Protein AF-A0AAW2DCN0-F1 (afdb_monomer)

Solvent-accessible surface area (backbone atoms only — not comparable to full-atom values): 15600 Å² total; per-residue (Å²): 135,88,76,85,62,64,66,57,74,84,84,79,78,89,46,89,90,46,83,81,45,48,75,48,77,48,76,46,80,77,43,79,49,103,89,52,68,46,68,49,78,46,79,43,78,59,42,90,82,72,76,82,53,88,97,54,87,86,83,48,74,55,69,89,59,101,72,80,65,68,78,76,82,98,64,85,69,96,81,62,70,61,68,80,88,70,44,48,48,80,74,55,65,75,61,37,70,75,45,51,72,80,69,49,64,79,54,44,79,33,40,81,74,58,71,87,55,81,84,31,55,66,45,56,50,49,27,56,49,41,39,52,52,48,34,63,69,44,69,49,62,67,63,59,56,52,51,57,49,56,74,39,44,68,64,55,52,65,40,36,67,61,92,64,71,93,57,64,64,76,58,49,56,54,46,38,51,36,40,32,42,27,53,50,50,52,56,52,39,70,80,40,91,72,66,55,89,77,45,53,67,55,64,78,38,42,70,57,43,53,57,18,57,68,28,72,49,26,49,71,69,67,66,55,40,51,61,57,51,76,57,50,76,85,62,83,83,42,97,45,76,82,65,54,90,126

Foldseek 3Di:
DDFPKDKDDPDDDDDPVFNPWDKDWDKDFPAADPVGTDMDIDIDTRGPPDDQDPPGDDIDIDGPDPDADQDDDPDDDPDHLDDLVQAQEDDPPVVCVVPVPLQAQDADFAALQHDDDVNNVVVLVVLVVLVVVLCVQLVHDVVVLVVLLVVCLVSQCSSHPDNDSVDDSSVRSVRNSSRLSSVLSVLVVVQDVPDDPVCVVVVVCVVSVVSQDPRSNRYGDPVSNFSVCVSRPPPPPDPTPVPRDD

Secondary structure (DSSP, 8-state):
-------B-------TT-TT--EEEEEEEEEEETTEEEEEEEEEE--SS----TT----B---SSS------SSS--SS----TTS-B-PPPHHHHTT-SGGGS-SS---SSSS---GGGHHHHHHHHHHHHHHHHHHT--HHHHHHHHHHTHHHHHHHBS-S--SS-HHHHHHHHHHHHHHHHHHHHHHHSS---GGGHHHHHTHHHHHHHHTSTTS---THHHHHHHTTSTT--S-SSGGGS--

Mean predicted aligned error: 14.21 Å

pLDDT: mean 75.81, std 15.06, range [26.2, 95.12]

InterPro domains:
  IPR004158 Protein of unknown function DUF247, plant [PF03140] (88-233)
  IPR004158 Protein of unknown function DUF247, plant [PTHR31170] (76-234)

Organism: NCBI:txid425828

Nearest PDB structures (foldseek):
  8tnm-assembly1_A  TM=2.506E-01  e=5.032E+00  synthetic construct

Radius of gyration: 23.16 Å; Cα contacts (8 Å, |Δi|>4): 223; chains: 1; bounding box: 71×35×52 Å

Sequence (246 aa):
MLLDHKPNIKPEVYDALDPTGNITIKWDVISLTPDGYVATVKTYNFKQYCHIQAPGWMLGWTWANKEVIWSMMGGQTTEAFISFKCRIKRIPDHLRKVNEQAYTPTIISVGPFNNYNKNLRTMEKFKVRYFKSFVKWANINSENLVSTTREMEVRISYCYAEASLGMDRDVVWKRILVDAIFILELIIRNDNERKESDDFLIMDQMDFIIFDLVLLENQLPFFVPEKLFNFYPNCSHSSSLIDQNF

Structure (mmCIF, N/CA/C/O backbone):
data_AF-A0AAW2DCN0-F1
#
_entry.id   AF-A0AAW2DCN0-F1
#
loop_
_atom_site.group_PDB
_atom_site.id
_atom_site.type_symbol
_atom_site.label_atom_id
_atom_site.label_alt_id
_atom_site.label_comp_id
_atom_site.label_asym_id
_atom_site.label_entity_id
_atom_site.label_seq_id
_atom_site.pdbx_PDB_ins_code
_atom_site.Cartn_x
_atom_site.Cartn_y
_atom_site.Cartn_z
_atom_site.occupancy
_atom_site.B_iso_or_equiv
_atom_site.auth_seq_id
_atom_site.auth_comp_id
_atom_site.auth_asym_id
_atom_site.auth_atom_id
_atom_site.pdbx_PDB_model_num
ATOM 1 N N . MET A 1 1 ? 26.131 17.215 -23.215 1.00 27.52 1 MET A N 1
ATOM 2 C CA . MET A 1 1 ? 25.845 17.216 -21.768 1.00 27.52 1 MET A CA 1
ATOM 3 C C . MET A 1 1 ? 26.422 15.912 -21.235 1.00 27.52 1 MET A C 1
ATOM 5 O O . MET A 1 1 ? 25.870 14.861 -21.520 1.00 27.52 1 MET A O 1
ATOM 9 N N . LEU A 1 2 ? 27.632 15.962 -20.674 1.00 26.20 2 LEU A N 1
ATOM 10 C CA . LEU A 1 2 ? 28.342 14.787 -20.157 1.00 26.20 2 LEU A CA 1
ATOM 11 C C . LEU A 1 2 ? 27.753 14.477 -18.780 1.00 26.20 2 LEU A C 1
ATOM 13 O O . LEU A 1 2 ? 27.939 15.258 -17.852 1.00 26.20 2 LEU A O 1
ATOM 17 N N . LEU A 1 3 ? 26.970 13.406 -18.681 1.00 34.41 3 LEU A N 1
ATOM 18 C CA . LEU A 1 3 ? 26.422 12.938 -17.415 1.00 34.41 3 LEU A CA 1
ATOM 19 C C . LEU A 1 3 ? 27.444 11.988 -16.783 1.00 34.41 3 LEU A C 1
ATOM 21 O O . LEU A 1 3 ? 27.674 10.888 -17.286 1.00 34.41 3 LEU A O 1
ATOM 25 N N . ASP A 1 4 ? 28.092 12.443 -15.711 1.00 35.94 4 ASP A N 1
ATOM 26 C CA . ASP A 1 4 ? 28.996 11.639 -14.886 1.00 35.94 4 ASP A CA 1
ATOM 27 C C . ASP A 1 4 ? 28.183 10.593 -14.099 1.00 35.94 4 ASP A C 1
ATOM 29 O O . ASP A 1 4 ? 27.843 10.767 -12.930 1.00 35.94 4 ASP A O 1
ATOM 33 N N . HIS A 1 5 ? 27.845 9.485 -14.754 1.00 48.69 5 HIS A N 1
ATOM 34 C CA . HIS A 1 5 ? 27.332 8.280 -14.108 1.00 48.69 5 HIS A CA 1
ATOM 35 C C . HIS A 1 5 ? 28.484 7.283 -13.982 1.00 48.69 5 HIS A C 1
ATOM 37 O O . HIS A 1 5 ? 28.828 6.587 -14.938 1.00 48.69 5 HIS A O 1
ATOM 43 N N . LYS A 1 6 ? 29.128 7.231 -12.811 1.00 43.38 6 LYS A N 1
ATOM 44 C CA . LYS A 1 6 ? 30.186 6.247 -12.545 1.00 43.38 6 LYS A CA 1
ATOM 45 C C . LYS A 1 6 ? 29.575 4.984 -11.931 1.00 43.38 6 LYS A C 1
ATOM 47 O O . LYS A 1 6 ? 29.011 5.070 -10.840 1.00 43.38 6 LYS A O 1
ATOM 52 N N . PRO A 1 7 ? 29.672 3.814 -12.587 1.00 49.03 7 PRO A N 1
ATOM 53 C CA . PRO A 1 7 ? 29.336 2.557 -11.936 1.00 49.03 7 PRO A CA 1
ATOM 54 C C . PRO A 1 7 ? 30.283 2.339 -10.751 1.00 49.03 7 PRO A C 1
ATOM 56 O O . PRO A 1 7 ? 31.503 2.426 -10.900 1.00 49.03 7 PRO A O 1
ATOM 59 N N . ASN A 1 8 ? 29.727 2.048 -9.575 1.00 46.19 8 ASN A N 1
ATOM 60 C CA . ASN A 1 8 ? 30.526 1.657 -8.420 1.00 46.19 8 ASN A CA 1
ATOM 61 C C . ASN A 1 8 ? 30.887 0.183 -8.578 1.00 46.19 8 ASN A C 1
ATOM 63 O O . ASN A 1 8 ? 30.118 -0.713 -8.235 1.00 46.19 8 ASN A O 1
ATOM 67 N N . ILE A 1 9 ? 32.068 -0.060 -9.134 1.00 48.53 9 ILE A N 1
ATOM 68 C CA . ILE A 1 9 ? 32.697 -1.375 -9.130 1.00 48.53 9 ILE A CA 1
ATOM 69 C C . ILE A 1 9 ? 33.387 -1.498 -7.771 1.00 48.53 9 ILE A C 1
ATOM 71 O O . ILE A 1 9 ? 34.192 -0.636 -7.434 1.00 48.53 9 ILE A O 1
ATOM 75 N N . LYS A 1 10 ? 33.090 -2.539 -6.988 1.00 43.84 10 LYS A N 1
ATOM 76 C CA . LYS A 1 10 ? 34.011 -3.007 -5.942 1.00 43.84 10 LYS A CA 1
ATOM 77 C C . LYS A 1 10 ? 35.001 -3.945 -6.634 1.00 43.84 10 LYS A C 1
ATOM 79 O O . LYS A 1 10 ? 34.622 -5.081 -6.914 1.00 43.84 10 LYS A O 1
ATOM 84 N N . PRO A 1 11 ? 36.216 -3.506 -6.996 1.00 44.22 11 PRO A N 1
ATOM 85 C CA . PRO A 1 11 ? 37.189 -4.393 -7.589 1.00 44.22 11 PRO A CA 1
ATOM 86 C C . PRO A 1 11 ? 37.948 -5.015 -6.427 1.00 44.22 11 PRO A C 1
ATOM 88 O O . PRO A 1 11 ? 38.879 -4.414 -5.899 1.00 44.22 11 PRO A O 1
ATOM 91 N N . GLU A 1 12 ? 37.546 -6.204 -6.005 1.00 50.72 12 GLU A N 1
ATOM 92 C CA . GLU A 1 12 ? 38.512 -7.057 -5.333 1.00 50.72 12 GLU A CA 1
ATOM 93 C C . GLU A 1 12 ? 39.190 -7.949 -6.366 1.00 50.72 12 GLU A C 1
ATOM 95 O O . GLU A 1 12 ? 38.602 -8.351 -7.372 1.00 50.72 12 GLU A O 1
ATOM 100 N N . VAL A 1 13 ? 40.449 -8.250 -6.063 1.00 48.41 13 VAL A N 1
ATOM 101 C CA . VAL A 1 13 ? 41.356 -9.161 -6.759 1.00 48.41 13 VAL A CA 1
ATOM 102 C C . VAL A 1 13 ? 42.184 -8.510 -7.878 1.00 48.41 13 VAL A C 1
ATOM 104 O O . VAL A 1 13 ? 41.912 -8.615 -9.079 1.00 48.41 13 VAL A O 1
ATOM 107 N N . TYR A 1 14 ? 43.267 -7.856 -7.440 1.00 49.38 14 TYR A N 1
ATOM 108 C CA . TYR A 1 14 ? 44.529 -7.847 -8.180 1.00 49.38 14 TYR A CA 1
ATOM 109 C C . TYR A 1 14 ? 44.900 -9.301 -8.510 1.00 49.38 14 TYR A C 1
ATOM 111 O O . TYR A 1 14 ? 45.022 -10.119 -7.599 1.00 49.38 14 TYR A O 1
ATOM 119 N N . ASP A 1 15 ? 45.038 -9.618 -9.797 1.00 59.94 15 ASP A N 1
ATOM 120 C CA . ASP A 1 15 ? 45.443 -10.939 -10.276 1.00 59.94 15 ASP A CA 1
ATOM 121 C C . ASP A 1 15 ? 46.859 -10.835 -10.850 1.00 59.94 15 ASP A C 1
ATOM 123 O O . ASP A 1 15 ? 47.078 -10.217 -11.892 1.00 59.94 15 ASP A O 1
ATOM 127 N N . ALA A 1 16 ? 47.837 -11.412 -10.150 1.00 60.41 16 ALA A N 1
ATOM 128 C CA . ALA A 1 16 ? 49.237 -11.387 -10.569 1.00 60.41 16 ALA A CA 1
ATOM 129 C C . ALA A 1 16 ? 49.485 -12.160 -11.881 1.00 60.41 16 ALA A C 1
ATOM 131 O O . ALA A 1 16 ? 50.514 -11.945 -12.521 1.00 60.41 16 ALA A O 1
ATOM 132 N N . LEU A 1 17 ? 48.565 -13.049 -12.274 1.00 65.75 17 LEU A N 1
ATOM 133 C CA . LEU A 1 17 ? 48.645 -13.851 -13.496 1.00 65.75 17 LEU A CA 1
ATOM 134 C C . LEU A 1 17 ? 47.998 -13.162 -14.707 1.00 65.75 17 LEU A C 1
ATOM 136 O O . LEU A 1 17 ? 48.190 -13.617 -15.833 1.00 65.75 17 LEU A O 1
ATOM 140 N N . ASP A 1 18 ? 47.276 -12.059 -14.492 1.00 66.88 18 ASP A N 1
ATOM 141 C CA . ASP A 1 18 ? 46.645 -11.265 -15.548 1.00 66.88 18 ASP A CA 1
ATOM 142 C C . ASP A 1 18 ? 46.742 -9.754 -15.252 1.00 66.88 18 ASP A C 1
ATOM 144 O O . ASP A 1 18 ? 45.745 -9.087 -14.953 1.00 66.88 18 ASP A O 1
ATOM 148 N N . PRO A 1 19 ? 47.963 -9.187 -15.308 1.00 66.81 19 PRO A N 1
ATOM 149 C CA . PRO A 1 19 ? 48.217 -7.801 -14.917 1.00 66.81 19 PRO A CA 1
ATOM 150 C C . PRO A 1 19 ? 47.620 -6.767 -15.887 1.00 66.81 19 PRO A C 1
ATOM 152 O O . PRO A 1 19 ? 47.559 -5.584 -15.554 1.00 66.81 19 PRO A O 1
ATOM 155 N N . THR A 1 20 ? 47.200 -7.181 -17.087 1.00 71.88 20 THR A N 1
ATOM 156 C CA . THR A 1 20 ? 46.607 -6.308 -18.116 1.00 71.88 20 THR A CA 1
ATOM 157 C C . THR A 1 20 ? 45.102 -6.512 -18.289 1.00 71.88 20 THR A C 1
ATOM 159 O O . THR A 1 20 ? 44.458 -5.714 -18.977 1.00 71.88 20 THR A O 1
ATOM 162 N N . GLY A 1 21 ? 44.525 -7.539 -17.663 1.00 71.06 21 GLY A N 1
ATOM 163 C CA . GLY A 1 21 ? 43.104 -7.835 -17.718 1.00 71.06 21 GLY A CA 1
ATOM 164 C C . GLY A 1 21 ? 42.255 -6.722 -17.105 1.00 71.06 21 GLY A C 1
ATOM 165 O O . GLY A 1 21 ? 42.479 -6.267 -15.981 1.00 71.06 21 GLY A O 1
ATOM 166 N N . ASN A 1 22 ? 41.231 -6.285 -17.836 1.00 76.81 22 ASN A N 1
ATOM 167 C CA . ASN A 1 22 ? 40.311 -5.251 -17.378 1.00 76.81 22 ASN A CA 1
ATOM 168 C C . ASN A 1 22 ? 38.851 -5.637 -17.624 1.00 76.81 22 ASN A C 1
ATOM 170 O O . ASN A 1 22 ? 38.528 -6.529 -18.409 1.00 76.81 22 ASN A O 1
ATOM 174 N N . ILE A 1 23 ? 37.959 -4.951 -16.917 1.00 76.12 23 ILE A N 1
ATOM 175 C CA . ILE A 1 23 ? 36.521 -5.033 -17.139 1.00 76.12 23 ILE A CA 1
ATOM 176 C C . ILE A 1 23 ? 36.090 -3.666 -17.644 1.00 76.12 23 ILE A C 1
ATOM 178 O O . ILE A 1 23 ? 36.287 -2.657 -16.967 1.00 76.12 23 ILE A O 1
ATOM 182 N N . THR A 1 24 ? 35.515 -3.633 -18.840 1.00 81.00 24 THR A N 1
ATOM 183 C CA . THR A 1 24 ? 35.023 -2.399 -19.450 1.00 81.00 24 THR A CA 1
ATOM 184 C C . THR A 1 24 ? 33.506 -2.411 -19.456 1.00 81.00 24 THR A C 1
ATOM 186 O O . THR A 1 24 ? 32.892 -3.329 -19.994 1.00 81.00 24 THR A O 1
ATOM 189 N N . ILE A 1 25 ? 32.897 -1.363 -18.910 1.00 81.88 25 ILE A N 1
ATOM 190 C CA . ILE A 1 25 ? 31.453 -1.141 -18.987 1.00 81.88 25 ILE A CA 1
ATOM 191 C C . ILE A 1 25 ? 31.219 0.020 -19.944 1.00 81.88 25 ILE A C 1
ATOM 193 O O . ILE A 1 25 ? 31.766 1.106 -19.758 1.00 81.88 25 ILE A O 1
ATOM 197 N N . LYS A 1 26 ? 30.420 -0.217 -20.981 1.00 84.25 26 LYS A N 1
ATOM 198 C CA . LYS A 1 26 ? 29.956 0.812 -21.912 1.00 84.25 26 LYS A CA 1
ATOM 199 C C . LYS A 1 26 ? 28.464 1.008 -21.731 1.00 84.25 26 LYS A C 1
ATOM 201 O O . LYS A 1 26 ? 27.737 0.032 -21.550 1.00 84.25 26 LYS A O 1
ATOM 206 N N . TRP A 1 27 ? 28.022 2.253 -21.803 1.00 83.75 27 TRP A N 1
ATOM 207 C CA . TRP A 1 27 ? 26.613 2.595 -21.750 1.00 83.75 27 TRP A CA 1
ATOM 208 C C . TRP A 1 27 ? 26.294 3.590 -22.859 1.00 83.75 27 TRP A C 1
ATOM 210 O O . TRP A 1 27 ? 27.037 4.545 -23.066 1.00 83.75 27 TRP A O 1
ATOM 220 N N . ASP A 1 28 ? 25.204 3.337 -23.573 1.00 86.19 28 ASP A N 1
ATOM 221 C CA . ASP A 1 28 ? 24.790 4.134 -24.723 1.00 86.19 28 ASP A CA 1
ATOM 222 C C . ASP A 1 28 ? 23.288 4.409 -24.633 1.00 86.19 28 ASP A C 1
ATOM 224 O O . ASP A 1 28 ? 22.497 3.479 -24.447 1.00 86.19 28 ASP A O 1
ATOM 228 N N . VAL A 1 29 ? 22.880 5.672 -24.791 1.00 88.62 29 VAL A N 1
ATOM 229 C CA . VAL A 1 29 ? 21.463 6.039 -24.924 1.00 88.62 29 VAL A CA 1
ATOM 230 C C . VAL A 1 29 ? 21.005 5.697 -26.340 1.00 88.62 29 VAL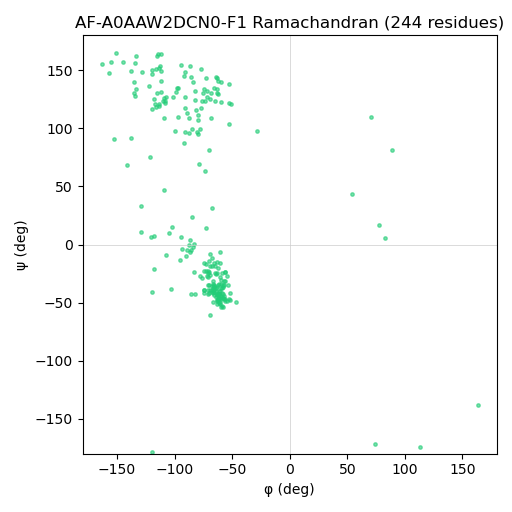 A C 1
ATOM 232 O O . VAL A 1 29 ? 21.514 6.241 -27.315 1.00 88.62 29 VAL A O 1
ATOM 235 N N . ILE A 1 30 ? 20.044 4.783 -26.448 1.00 89.06 30 ILE A N 1
ATOM 236 C CA . ILE A 1 30 ? 19.522 4.274 -27.721 1.00 89.06 30 ILE A CA 1
ATOM 237 C C . ILE A 1 30 ? 18.412 5.183 -28.250 1.00 89.06 30 ILE A C 1
ATOM 239 O O . ILE A 1 30 ? 18.343 5.460 -29.445 1.00 89.06 30 ILE A O 1
ATOM 243 N N . SER A 1 31 ? 17.520 5.633 -27.366 1.00 87.44 31 SER A N 1
ATOM 244 C CA . SER A 1 31 ? 16.369 6.455 -27.738 1.00 87.44 31 SER A CA 1
ATOM 245 C C . SER A 1 31 ? 15.863 7.271 -26.558 1.00 87.44 31 SER A C 1
ATOM 247 O O . SER A 1 31 ? 15.894 6.804 -25.421 1.00 87.44 31 SER A O 1
ATOM 249 N N . LEU A 1 32 ? 15.331 8.459 -26.839 1.00 87.25 32 LEU A N 1
ATOM 250 C CA . LEU A 1 32 ? 14.591 9.255 -25.862 1.00 87.25 32 LEU A CA 1
ATOM 251 C C . LEU A 1 32 ? 13.123 8.818 -25.837 1.00 87.25 32 LEU A C 1
ATOM 253 O O . LEU A 1 32 ? 12.550 8.494 -26.879 1.00 87.25 32 LEU A O 1
ATOM 257 N N . THR A 1 33 ? 12.516 8.831 -24.658 1.00 78.38 33 THR A N 1
ATOM 258 C CA . THR A 1 33 ? 11.072 8.665 -24.462 1.00 78.38 33 THR A CA 1
ATOM 259 C C . THR A 1 33 ? 10.496 9.964 -23.891 1.00 78.38 33 THR A C 1
ATOM 261 O O . THR A 1 33 ? 11.252 10.796 -23.387 1.00 78.38 33 THR A O 1
ATOM 264 N N . PRO A 1 34 ? 9.171 10.192 -23.959 1.00 71.69 34 PRO A N 1
ATOM 265 C CA . PRO A 1 34 ? 8.560 11.396 -23.383 1.00 71.69 34 PRO A CA 1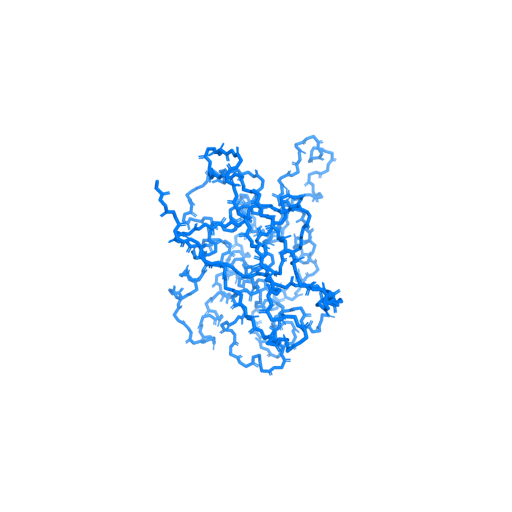
ATOM 266 C C . PRO A 1 34 ? 8.846 11.595 -21.884 1.00 71.69 34 PRO A C 1
ATOM 268 O O . PRO A 1 34 ? 8.782 12.714 -21.386 1.00 71.69 34 PRO A O 1
ATOM 271 N N . ASP A 1 35 ? 9.151 10.510 -21.176 1.00 70.44 35 ASP A N 1
ATOM 272 C CA . ASP A 1 35 ? 9.356 10.414 -19.732 1.00 70.44 35 ASP A CA 1
ATOM 273 C C . ASP A 1 35 ? 10.776 9.960 -19.331 1.00 70.44 35 ASP A C 1
ATOM 275 O O . ASP A 1 35 ? 11.031 9.711 -18.152 1.00 70.44 35 ASP A O 1
ATOM 279 N N . GLY A 1 36 ? 11.715 9.847 -20.279 1.00 84.12 36 GLY A N 1
ATOM 280 C CA . GLY A 1 36 ? 13.062 9.356 -19.994 1.00 84.12 36 GLY A CA 1
ATOM 281 C C . GLY A 1 36 ? 13.853 8.936 -21.231 1.00 84.12 36 GLY A C 1
ATOM 282 O O . GLY A 1 36 ? 13.882 9.624 -22.252 1.00 84.12 36 GLY A O 1
ATOM 283 N N . TYR A 1 37 ? 14.561 7.814 -21.117 1.00 85.69 37 TYR A N 1
ATOM 284 C CA . TYR A 1 37 ? 15.391 7.272 -22.185 1.00 85.69 37 TYR A CA 1
ATOM 285 C C . TYR A 1 37 ? 15.574 5.759 -22.042 1.00 85.69 37 TYR A C 1
ATOM 287 O O . TYR A 1 37 ? 15.463 5.189 -20.958 1.00 85.69 37 TYR A O 1
ATOM 295 N N . VAL A 1 38 ? 15.888 5.107 -23.158 1.00 85.06 38 VAL A N 1
ATOM 296 C CA . VAL A 1 38 ? 16.319 3.709 -23.201 1.00 85.06 38 VAL A CA 1
ATOM 297 C C . VAL A 1 38 ? 17.830 3.696 -23.370 1.00 85.06 38 VAL A C 1
ATOM 299 O O . VAL A 1 38 ? 18.347 4.307 -24.306 1.00 85.06 38 VAL A O 1
ATOM 302 N N . ALA A 1 39 ? 18.538 2.986 -22.493 1.00 88.19 39 ALA A N 1
ATOM 303 C CA . ALA A 1 39 ? 19.984 2.811 -22.571 1.00 88.19 39 ALA A CA 1
ATOM 304 C C . ALA A 1 39 ? 20.361 1.330 -22.703 1.00 88.19 39 ALA A C 1
ATOM 306 O O . ALA A 1 39 ? 19.702 0.458 -22.139 1.00 88.19 39 ALA A O 1
ATOM 307 N N . THR A 1 40 ? 21.443 1.046 -23.431 1.00 88.00 40 THR A N 1
ATOM 308 C CA . THR A 1 40 ? 22.107 -0.264 -23.386 1.00 88.00 40 THR A CA 1
ATOM 309 C C . THR A 1 40 ? 23.290 -0.182 -22.443 1.00 88.00 40 THR A C 1
ATOM 311 O O . THR A 1 40 ? 24.091 0.738 -22.569 1.00 88.00 40 THR A O 1
ATOM 314 N N . VAL A 1 41 ? 23.455 -1.178 -21.575 1.00 85.62 41 VAL A N 1
ATOM 315 C CA . VAL A 1 41 ? 24.691 -1.391 -20.814 1.00 85.62 41 VAL A CA 1
ATOM 316 C C . VAL A 1 41 ? 25.366 -2.651 -21.345 1.00 85.62 41 VAL A C 1
ATOM 318 O O . VAL A 1 41 ? 24.752 -3.715 -21.390 1.00 85.62 41 VAL A O 1
ATOM 321 N N . LYS A 1 42 ? 26.622 -2.534 -21.780 1.00 84.81 42 LYS A N 1
ATOM 322 C CA . LYS A 1 42 ? 27.445 -3.650 -22.257 1.00 84.81 42 LYS A CA 1
ATOM 323 C C . LYS A 1 42 ? 28.659 -3.802 -21.359 1.00 84.81 42 LYS A C 1
ATOM 325 O O . LYS A 1 42 ? 29.441 -2.864 -21.217 1.00 84.81 42 LYS A O 1
ATOM 330 N N . THR A 1 43 ? 28.842 -4.999 -20.821 1.00 81.38 43 THR A N 1
ATOM 331 C CA . THR A 1 43 ? 30.005 -5.345 -20.003 1.00 81.38 43 THR A CA 1
ATOM 332 C C . THR A 1 43 ? 30.921 -6.259 -20.797 1.00 81.38 43 THR A C 1
ATOM 334 O O . THR A 1 43 ? 30.488 -7.286 -21.315 1.00 81.38 43 THR A O 1
ATOM 337 N N . TYR A 1 44 ? 32.191 -5.887 -20.882 1.00 81.62 44 TYR A N 1
ATOM 338 C CA . TYR A 1 44 ? 33.240 -6.661 -21.524 1.00 81.62 44 TYR A CA 1
ATOM 339 C C . TYR A 1 44 ? 34.226 -7.108 -20.452 1.00 81.62 44 TYR A C 1
ATOM 341 O O . TYR A 1 44 ? 34.824 -6.272 -19.774 1.00 81.62 44 TYR A O 1
ATOM 349 N N . ASN A 1 45 ? 34.377 -8.420 -20.291 1.00 78.69 45 ASN A N 1
ATOM 350 C CA . ASN A 1 45 ? 35.396 -9.005 -19.431 1.00 78.69 45 ASN A CA 1
ATOM 351 C C . ASN A 1 45 ? 36.596 -9.400 -20.295 1.00 78.69 45 ASN A C 1
ATOM 353 O O . ASN A 1 45 ? 36.494 -10.334 -21.086 1.00 78.69 45 ASN A O 1
ATOM 357 N N . PHE A 1 46 ? 37.710 -8.688 -20.149 1.00 79.50 46 PHE A N 1
ATOM 358 C CA . PHE A 1 46 ? 38.966 -9.005 -20.826 1.00 79.50 46 PHE A CA 1
ATOM 359 C C . PHE A 1 46 ? 39.970 -9.693 -19.894 1.00 79.50 46 PHE A C 1
ATOM 361 O O . PHE A 1 46 ? 41.149 -9.757 -20.231 1.00 79.50 46 PHE A O 1
ATOM 368 N N . LYS A 1 47 ? 39.526 -10.200 -18.733 1.00 75.81 47 LYS A N 1
ATOM 369 C CA . LYS A 1 47 ? 40.365 -11.024 -17.861 1.00 75.81 47 LYS A CA 1
ATOM 370 C C . LYS A 1 47 ? 40.384 -12.481 -18.333 1.00 75.81 47 LYS A C 1
ATOM 372 O O . LYS A 1 47 ? 39.323 -13.059 -18.567 1.00 75.81 47 LYS A O 1
ATOM 377 N N . GLN A 1 48 ? 41.563 -13.092 -18.431 1.00 63.16 48 GLN A N 1
ATOM 378 C CA . GLN A 1 48 ? 41.741 -14.473 -18.908 1.00 63.16 48 GLN A CA 1
ATOM 379 C C . GLN A 1 48 ? 41.358 -15.536 -17.866 1.00 63.16 48 GLN A C 1
ATOM 381 O O . GLN A 1 48 ? 40.906 -16.614 -18.249 1.00 63.16 48 GLN A O 1
ATOM 386 N N . TYR A 1 49 ? 41.482 -15.231 -16.568 1.00 64.06 49 TYR A N 1
ATOM 387 C CA . TYR A 1 49 ? 41.289 -16.204 -15.476 1.00 64.06 49 TYR A CA 1
ATOM 388 C C . TYR A 1 49 ? 40.181 -15.830 -14.477 1.00 64.06 49 TYR A C 1
ATOM 390 O O . TYR A 1 49 ? 39.973 -16.514 -13.475 1.00 64.06 49 TYR A O 1
ATOM 398 N N . CYS A 1 50 ? 39.414 -14.769 -14.748 1.00 62.56 50 CYS A N 1
ATOM 399 C CA . CYS A 1 50 ? 38.292 -14.364 -13.901 1.00 62.56 50 CYS A CA 1
ATOM 400 C C . CYS A 1 50 ? 36.989 -15.020 -14.381 1.00 62.56 50 CYS A C 1
ATOM 402 O O . CYS A 1 50 ? 36.244 -14.453 -15.187 1.00 62.56 50 CYS A O 1
ATOM 404 N N . HIS A 1 51 ? 36.721 -16.232 -13.894 1.00 60.59 51 HIS A N 1
ATOM 405 C CA . HIS A 1 51 ? 35.456 -16.923 -14.137 1.00 60.59 51 HIS A CA 1
ATOM 406 C C . HIS A 1 51 ? 34.311 -16.271 -13.348 1.00 60.59 51 HIS A C 1
ATOM 408 O O . HIS A 1 51 ? 34.421 -16.034 -12.146 1.00 60.59 51 HIS A O 1
ATOM 414 N N . ILE A 1 52 ? 33.185 -16.014 -14.019 1.00 63.69 52 ILE A N 1
ATOM 415 C CA . ILE A 1 52 ? 31.963 -15.526 -13.373 1.00 63.69 52 ILE A CA 1
ATOM 416 C C . ILE A 1 52 ? 31.291 -16.718 -12.689 1.00 63.69 52 ILE A C 1
ATOM 418 O O . ILE A 1 52 ? 30.633 -17.529 -13.340 1.00 63.69 52 ILE A O 1
ATOM 422 N N . GLN A 1 53 ? 31.491 -16.850 -11.381 1.00 58.38 53 GLN A N 1
ATOM 423 C CA . GLN A 1 53 ? 30.806 -17.861 -10.580 1.00 58.38 53 GLN A CA 1
ATOM 424 C C . GLN A 1 53 ? 29.362 -17.434 -10.289 1.00 58.38 53 GLN A C 1
ATOM 426 O O . GLN A 1 53 ? 29.057 -16.242 -10.215 1.00 58.38 53 GLN A O 1
ATOM 431 N N . ALA A 1 54 ? 28.464 -18.408 -10.122 1.00 50.69 54 ALA A N 1
ATOM 432 C CA . ALA A 1 54 ? 27.098 -18.140 -9.679 1.00 50.69 54 ALA A CA 1
ATOM 433 C C . ALA A 1 54 ? 27.116 -17.455 -8.293 1.00 50.69 54 ALA A C 1
ATOM 435 O O . ALA A 1 54 ? 27.920 -17.853 -7.449 1.00 50.69 54 ALA A O 1
ATOM 436 N N . PRO A 1 55 ? 26.260 -16.447 -8.033 1.00 59.19 55 PRO A N 1
ATOM 437 C CA . PRO A 1 55 ? 25.097 -16.024 -8.825 1.00 59.19 55 PRO A CA 1
ATOM 438 C C . PRO A 1 55 ? 25.385 -15.014 -9.959 1.00 59.19 55 PRO A C 1
ATOM 440 O O . PRO A 1 55 ? 24.451 -14.582 -10.628 1.00 59.19 55 PRO A O 1
ATOM 443 N N . GLY A 1 56 ? 26.646 -14.654 -10.212 1.00 69.62 56 GLY A N 1
ATOM 444 C CA . GLY A 1 56 ? 27.048 -13.666 -11.218 1.00 69.62 56 GLY A CA 1
ATOM 445 C C . GLY A 1 56 ? 27.645 -12.393 -10.611 1.00 69.62 56 GLY A C 1
ATOM 446 O O . GLY A 1 56 ? 27.860 -12.299 -9.405 1.00 69.62 56 GLY A O 1
ATOM 447 N N . TRP A 1 57 ? 27.934 -11.398 -11.454 1.00 70.38 57 TRP A N 1
ATOM 448 C CA . TRP A 1 57 ? 28.384 -10.077 -11.002 1.00 70.38 57 TRP A CA 1
ATOM 449 C C . TRP A 1 57 ? 27.205 -9.179 -10.634 1.00 70.38 57 TRP A C 1
ATOM 451 O O . TRP A 1 57 ? 26.215 -9.115 -11.360 1.00 70.38 57 TRP A O 1
ATOM 461 N N . MET A 1 58 ? 27.355 -8.424 -9.546 1.00 68.06 58 MET A N 1
ATOM 462 C CA . MET A 1 58 ? 26.443 -7.341 -9.187 1.00 68.0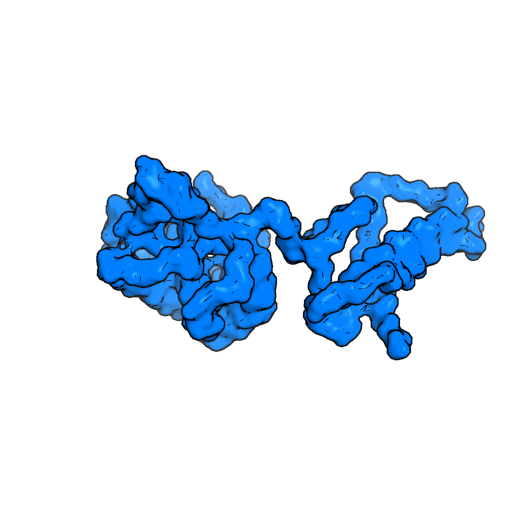6 58 MET A CA 1
ATOM 463 C C . MET A 1 58 ? 27.037 -6.005 -9.622 1.00 68.06 58 MET A C 1
ATOM 465 O O . MET A 1 58 ? 28.191 -5.704 -9.319 1.00 68.06 58 MET A O 1
ATOM 469 N N . LEU A 1 59 ? 26.235 -5.194 -10.307 1.00 71.19 59 LEU A N 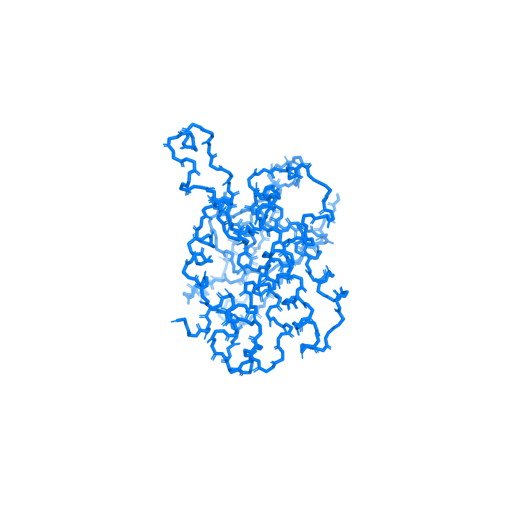1
ATOM 470 C CA . LEU A 1 59 ? 26.601 -3.836 -10.688 1.00 71.19 59 LEU A CA 1
ATOM 471 C C . LEU A 1 59 ? 25.684 -2.844 -9.974 1.00 71.19 59 LEU A C 1
ATOM 473 O O . LEU A 1 59 ? 24.466 -2.994 -10.020 1.00 71.19 59 LEU A O 1
ATOM 477 N N . GLY A 1 60 ? 26.276 -1.830 -9.342 1.00 68.06 60 GLY A N 1
ATOM 478 C CA . GLY A 1 60 ? 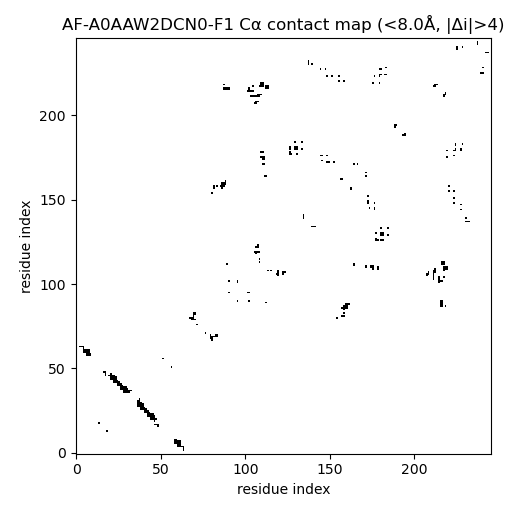25.553 -0.703 -8.760 1.00 68.06 60 GLY A CA 1
ATOM 479 C C . GLY A 1 60 ? 25.833 0.595 -9.513 1.00 68.06 60 GLY A C 1
ATOM 480 O O . GLY A 1 60 ? 26.931 0.805 -10.038 1.00 68.06 60 GLY A O 1
ATOM 481 N N . TRP A 1 61 ? 24.854 1.492 -9.530 1.00 70.38 61 TRP A N 1
ATOM 482 C CA . TRP A 1 61 ? 24.981 2.844 -10.071 1.00 70.38 61 TRP A CA 1
ATOM 483 C C . TRP A 1 61 ? 24.373 3.855 -9.102 1.00 70.38 61 TRP A C 1
ATOM 485 O O . TRP A 1 61 ? 23.485 3.541 -8.311 1.00 70.38 61 TRP A O 1
ATOM 495 N N . THR A 1 62 ? 24.829 5.095 -9.210 1.00 68.06 62 THR A N 1
ATOM 496 C CA . THR A 1 62 ? 24.181 6.254 -8.599 1.00 68.06 62 THR A CA 1
ATOM 497 C C . THR A 1 62 ? 23.732 7.185 -9.711 1.00 68.06 62 THR A C 1
ATOM 499 O O . THR A 1 62 ? 24.550 7.643 -10.515 1.00 68.06 62 THR A O 1
ATOM 502 N N . TRP A 1 63 ? 22.432 7.451 -9.769 1.00 69.31 63 TRP A N 1
ATOM 503 C CA . TRP A 1 63 ? 21.878 8.415 -10.710 1.00 69.31 63 TRP A CA 1
ATOM 504 C C . TRP A 1 63 ? 22.235 9.838 -10.275 1.00 69.31 63 TRP A C 1
ATOM 506 O O . TRP A 1 63 ? 22.252 10.143 -9.084 1.00 69.31 63 TRP A O 1
ATOM 516 N N . ALA A 1 64 ? 22.513 10.711 -11.244 1.00 65.06 64 ALA A N 1
ATOM 517 C CA . ALA A 1 64 ? 22.768 12.128 -10.973 1.00 65.06 64 ALA A CA 1
ATOM 518 C C . ALA A 1 64 ? 21.483 12.870 -10.558 1.00 65.06 64 ALA A C 1
ATOM 520 O O . ALA A 1 64 ? 21.539 13.835 -9.802 1.00 65.06 64 ALA A O 1
ATOM 521 N N . ASN A 1 65 ? 20.326 12.391 -11.025 1.00 69.81 65 ASN A N 1
ATOM 522 C CA . ASN A 1 65 ? 19.003 12.901 -10.678 1.00 69.81 65 ASN A CA 1
ATOM 523 C C . ASN A 1 65 ? 18.155 11.811 -10.005 1.00 69.81 65 ASN A C 1
ATOM 525 O O . ASN A 1 65 ? 18.591 10.674 -9.831 1.00 69.81 65 ASN A O 1
ATOM 529 N N . LYS A 1 66 ? 16.902 12.143 -9.669 1.00 66.38 66 LYS A N 1
ATOM 530 C CA . LYS A 1 66 ? 15.884 11.183 -9.206 1.00 66.38 66 LYS A CA 1
ATOM 531 C C . LYS A 1 66 ? 15.371 10.310 -10.363 1.00 66.38 66 LYS A C 1
ATOM 533 O O . LYS A 1 66 ? 14.205 10.388 -10.737 1.00 66.38 66 LYS A O 1
ATOM 538 N N . GLU A 1 67 ? 16.261 9.522 -10.952 1.00 72.38 67 GLU A N 1
ATOM 539 C CA . GLU A 1 67 ? 15.964 8.580 -12.033 1.00 72.38 67 GLU A CA 1
ATOM 540 C C . GLU A 1 67 ? 15.693 7.178 -11.472 1.00 72.38 67 GLU A C 1
ATOM 542 O O . GLU A 1 67 ? 16.147 6.820 -10.383 1.00 72.38 67 GLU A O 1
ATOM 547 N N . VAL A 1 68 ? 14.930 6.379 -12.219 1.00 68.50 68 VAL A N 1
ATOM 548 C CA . VAL A 1 68 ? 14.581 4.998 -11.864 1.00 68.50 68 VAL A CA 1
ATOM 549 C C . VAL A 1 68 ? 14.679 4.097 -13.091 1.00 68.50 68 VAL A C 1
ATOM 551 O O . VAL A 1 68 ? 14.426 4.534 -14.213 1.00 68.50 68 VAL A O 1
ATOM 554 N N . ILE A 1 69 ? 15.023 2.822 -12.884 1.00 74.88 69 ILE A N 1
ATOM 555 C CA . ILE A 1 69 ? 14.970 1.824 -13.958 1.00 74.88 69 ILE A CA 1
ATOM 556 C C . ILE A 1 69 ? 13.545 1.323 -14.115 1.00 74.88 69 ILE A C 1
ATOM 558 O O . ILE A 1 69 ? 13.013 0.640 -13.245 1.00 74.88 69 ILE A O 1
ATOM 562 N N . TRP A 1 70 ? 12.975 1.614 -15.278 1.00 64.19 70 TRP A N 1
ATOM 563 C CA . TRP A 1 70 ? 11.637 1.190 -15.671 1.00 64.19 70 TRP A CA 1
ATOM 564 C C . TRP A 1 70 ? 11.540 -0.290 -16.043 1.00 64.19 70 TRP A C 1
ATOM 566 O O . TRP A 1 70 ? 10.551 -0.959 -15.760 1.00 64.19 70 TRP A O 1
ATOM 576 N N . SER A 1 71 ? 12.555 -0.810 -16.727 1.00 66.62 71 SER A N 1
ATOM 577 C CA . SER A 1 71 ? 12.629 -2.215 -17.120 1.00 66.62 71 SER A CA 1
ATOM 578 C C . SER A 1 71 ? 14.058 -2.577 -17.506 1.00 66.62 71 SER A C 1
ATOM 580 O O . SER A 1 71 ? 14.833 -1.707 -17.903 1.00 66.62 71 SER A O 1
ATOM 582 N N . MET A 1 72 ? 14.399 -3.861 -17.404 1.00 74.31 72 MET A N 1
ATOM 583 C CA . MET A 1 72 ? 15.695 -4.387 -17.821 1.00 74.31 72 MET A CA 1
ATOM 584 C C . MET A 1 72 ? 15.495 -5.687 -18.600 1.00 74.31 72 MET A C 1
ATOM 586 O O . MET A 1 72 ? 14.652 -6.510 -18.246 1.00 74.31 72 MET A O 1
ATOM 590 N N . MET A 1 73 ? 16.273 -5.870 -19.665 1.00 73.94 73 MET A N 1
ATOM 591 C CA . MET A 1 73 ? 16.332 -7.105 -20.443 1.00 73.94 73 MET A CA 1
ATOM 592 C C . MET A 1 73 ? 17.776 -7.612 -20.443 1.00 73.94 73 MET A C 1
ATOM 594 O O . MET A 1 73 ? 18.700 -6.822 -20.613 1.00 73.94 73 MET A O 1
ATOM 598 N N . GLY A 1 74 ? 17.972 -8.920 -20.249 1.00 73.00 74 GLY A N 1
ATOM 599 C CA . GLY A 1 74 ? 19.306 -9.542 -20.254 1.00 73.00 74 GLY A CA 1
ATOM 600 C C . GLY A 1 74 ? 20.085 -9.449 -18.935 1.00 73.00 74 GLY A C 1
ATOM 601 O O . GLY A 1 74 ? 21.228 -9.887 -18.882 1.00 73.00 74 GLY A O 1
ATOM 602 N N . GLY A 1 75 ? 19.474 -8.926 -17.869 1.00 70.31 75 GLY A N 1
ATOM 603 C CA . GLY A 1 75 ? 20.022 -8.903 -16.513 1.00 70.31 75 GLY A CA 1
ATOM 604 C C . GLY A 1 75 ? 18.905 -8.934 -15.470 1.00 70.31 75 GLY A C 1
ATOM 605 O O . GLY A 1 75 ? 17.741 -8.698 -15.800 1.00 70.31 75 GLY A O 1
ATOM 606 N N . GLN A 1 76 ? 19.257 -9.233 -14.220 1.00 63.69 76 GLN A N 1
ATOM 607 C CA . GLN A 1 76 ? 18.342 -9.178 -13.084 1.00 63.69 76 GLN A CA 1
ATOM 608 C C . GLN A 1 76 ? 18.756 -8.038 -12.160 1.00 63.69 76 GLN A C 1
ATOM 610 O O . GLN A 1 76 ? 19.915 -7.897 -11.784 1.00 63.69 76 GLN A O 1
ATOM 615 N N . THR A 1 77 ? 17.786 -7.222 -11.784 1.00 60.59 77 THR A N 1
ATOM 616 C CA . THR A 1 77 ? 17.958 -6.139 -10.823 1.00 60.59 77 THR A CA 1
ATOM 617 C C . THR A 1 77 ? 17.646 -6.657 -9.424 1.00 60.59 77 THR A C 1
ATOM 619 O O . THR A 1 77 ? 16.549 -7.170 -9.198 1.00 60.59 77 THR A O 1
ATOM 622 N N . THR A 1 78 ? 18.554 -6.481 -8.471 1.00 57.03 78 THR A N 1
ATOM 623 C CA . THR A 1 78 ? 18.264 -6.742 -7.051 1.00 57.03 78 THR A CA 1
ATOM 624 C C . THR A 1 78 ? 17.383 -5.652 -6.434 1.00 57.03 78 THR A C 1
ATOM 626 O O . THR A 1 78 ? 16.662 -5.921 -5.483 1.00 57.03 78 THR A O 1
ATOM 629 N N . GLU A 1 79 ? 17.372 -4.451 -7.026 1.00 55.78 79 GLU A N 1
ATOM 630 C CA . GLU A 1 79 ? 16.610 -3.287 -6.550 1.00 55.78 79 GLU A CA 1
ATOM 631 C C . GLU A 1 79 ? 15.745 -2.628 -7.651 1.00 55.78 79 GLU A C 1
ATOM 633 O O . GLU A 1 79 ? 15.566 -1.410 -7.648 1.00 55.78 79 GLU A O 1
ATOM 638 N N . ALA A 1 80 ? 15.190 -3.372 -8.629 1.00 51.94 80 ALA A N 1
ATOM 639 C CA . ALA A 1 80 ? 14.221 -2.735 -9.538 1.00 51.94 80 ALA A CA 1
ATOM 640 C C . ALA A 1 80 ? 12.871 -2.539 -8.870 1.00 51.94 80 ALA A C 1
ATOM 642 O O . ALA A 1 80 ? 12.232 -3.456 -8.346 1.00 51.94 80 ALA A O 1
ATOM 643 N N . PHE A 1 81 ? 12.393 -1.315 -9.010 1.00 55.38 81 PHE A N 1
ATOM 644 C CA . PHE A 1 81 ? 11.058 -0.925 -8.644 1.00 55.38 81 PHE A CA 1
ATOM 645 C C . PHE A 1 81 ? 10.106 -1.355 -9.775 1.00 55.38 81 PHE A C 1
ATOM 647 O O . PHE A 1 81 ? 9.918 -0.639 -10.744 1.00 55.38 81 PHE A O 1
ATOM 654 N N . ILE A 1 82 ? 9.486 -2.527 -9.583 1.00 50.56 82 ILE A N 1
ATOM 655 C CA . ILE A 1 82 ? 8.233 -3.001 -10.206 1.00 50.56 82 ILE A CA 1
ATOM 656 C C . ILE A 1 82 ? 8.323 -3.342 -11.704 1.00 50.56 82 ILE A C 1
ATOM 658 O O . ILE A 1 82 ? 8.334 -2.490 -12.584 1.00 50.56 82 ILE A O 1
ATOM 662 N N . SER A 1 83 ? 8.243 -4.640 -12.004 1.00 50.25 83 SER A N 1
ATOM 663 C CA . SER A 1 83 ? 7.932 -5.131 -13.350 1.00 50.25 83 SER A CA 1
ATOM 664 C C . SER A 1 83 ? 6.562 -4.617 -13.809 1.00 50.25 83 SER A C 1
ATOM 666 O O . SER A 1 83 ? 5.538 -4.921 -13.194 1.00 50.25 83 SER A O 1
ATOM 668 N N . PHE A 1 84 ? 6.509 -3.913 -14.944 1.00 51.00 84 PHE A N 1
ATOM 669 C CA . PHE A 1 84 ? 5.258 -3.441 -15.553 1.00 51.00 84 PHE A CA 1
ATOM 670 C C . PHE A 1 84 ? 4.268 -4.547 -15.958 1.00 51.00 84 PHE A C 1
ATOM 672 O O . PHE A 1 84 ? 3.148 -4.230 -16.363 1.00 51.00 84 PHE A O 1
ATOM 679 N N . LYS A 1 85 ? 4.640 -5.833 -15.869 1.00 52.88 85 LYS A N 1
ATOM 680 C CA . LYS A 1 85 ? 3.709 -6.933 -16.157 1.00 52.88 85 LYS A CA 1
ATOM 681 C C . LYS A 1 85 ? 2.601 -7.068 -15.104 1.00 52.88 85 LYS A C 1
ATOM 683 O O . LYS A 1 85 ? 1.509 -7.494 -15.466 1.00 52.88 85 LYS A O 1
ATOM 688 N N . CYS A 1 86 ? 2.830 -6.642 -13.858 1.00 61.00 86 CYS A N 1
ATOM 689 C CA . CYS A 1 86 ? 1.867 -6.784 -12.760 1.00 61.00 86 CYS A CA 1
ATOM 690 C C . CYS A 1 86 ? 1.496 -5.420 -12.161 1.00 61.00 86 CYS A C 1
ATOM 692 O O . CYS A 1 86 ? 1.966 -5.053 -11.088 1.00 61.00 86 CYS A O 1
ATOM 694 N N . ARG A 1 87 ? 0.658 -4.655 -12.871 1.00 76.81 87 ARG A N 1
ATOM 695 C CA . ARG A 1 87 ? 0.002 -3.459 -12.315 1.00 76.81 87 ARG A CA 1
ATOM 696 C C . ARG A 1 87 ? -1.356 -3.830 -11.729 1.00 76.81 87 ARG A C 1
ATOM 698 O O . ARG A 1 87 ? -2.055 -4.658 -12.309 1.00 76.81 87 ARG A O 1
ATOM 705 N N . ILE A 1 88 ? -1.748 -3.166 -10.649 1.00 81.00 88 ILE A N 1
ATOM 706 C CA . ILE A 1 88 ? -3.108 -3.197 -10.115 1.00 81.00 88 ILE A CA 1
ATOM 707 C C . ILE A 1 88 ? -3.996 -2.457 -11.123 1.00 81.00 88 ILE A C 1
ATOM 709 O O . ILE A 1 88 ? -3.700 -1.321 -11.516 1.00 81.00 88 ILE A O 1
ATOM 713 N N . LYS A 1 89 ? -5.055 -3.116 -11.595 1.00 80.81 89 LYS A N 1
ATOM 714 C CA . LYS A 1 89 ? -5.965 -2.585 -12.619 1.00 80.81 89 LYS A CA 1
ATOM 715 C C . LYS A 1 89 ? -7.397 -2.689 -12.129 1.00 80.81 89 LYS A C 1
ATOM 717 O O . LYS A 1 89 ? -7.731 -3.661 -11.454 1.00 80.81 89 LYS A O 1
ATOM 722 N N . ARG A 1 90 ? -8.244 -1.753 -12.552 1.00 81.44 90 ARG A N 1
ATOM 723 C CA . ARG A 1 90 ? -9.685 -1.985 -12.516 1.00 81.44 90 ARG A CA 1
ATOM 724 C C . ARG A 1 90 ? -10.057 -3.145 -13.428 1.00 81.44 90 ARG A C 1
ATOM 726 O O . ARG A 1 90 ? -9.472 -3.335 -14.499 1.00 81.44 90 ARG A O 1
ATOM 733 N N . ILE A 1 91 ? -11.032 -3.919 -12.985 1.00 83.38 91 ILE A N 1
ATOM 734 C CA . ILE A 1 91 ? -11.654 -4.977 -13.755 1.00 83.38 91 ILE A CA 1
ATOM 735 C C . ILE A 1 91 ? -12.449 -4.316 -14.882 1.00 83.38 91 ILE A C 1
ATOM 737 O O . ILE A 1 91 ? -13.229 -3.397 -14.627 1.00 83.38 91 ILE A O 1
ATOM 741 N N . PRO A 1 92 ? -12.271 -4.767 -16.134 1.00 85.69 92 PRO A N 1
ATOM 742 C CA . PRO A 1 92 ? -13.054 -4.275 -17.255 1.00 85.69 92 PRO A CA 1
ATOM 743 C C . PRO A 1 92 ? -14.564 -4.350 -16.996 1.00 85.69 92 PRO A C 1
ATOM 745 O O . PRO A 1 92 ? -15.071 -5.377 -16.541 1.00 85.69 92 PRO A O 1
ATOM 748 N N . ASP A 1 93 ? -15.297 -3.304 -17.386 1.00 85.56 93 ASP A N 1
ATOM 749 C CA . ASP A 1 93 ? -16.740 -3.181 -17.127 1.00 85.56 93 ASP A CA 1
ATOM 750 C C . ASP A 1 93 ? -17.559 -4.383 -17.604 1.00 85.56 93 ASP A C 1
ATOM 752 O O . ASP A 1 93 ? -18.546 -4.759 -16.977 1.00 85.56 93 ASP A O 1
ATOM 756 N N . HIS A 1 94 ? -17.168 -5.007 -18.718 1.00 89.19 94 HIS A N 1
ATOM 757 C CA . HIS A 1 94 ? -17.871 -6.179 -19.237 1.00 89.19 94 HIS A CA 1
ATOM 758 C C . HIS A 1 94 ? -17.754 -7.395 -18.308 1.00 89.19 94 HIS A C 1
ATOM 760 O O . HIS A 1 94 ? -18.727 -8.129 -18.186 1.00 89.19 94 HIS A O 1
ATOM 766 N N . LEU A 1 95 ? -16.618 -7.586 -17.623 1.00 88.12 95 LEU A N 1
ATOM 767 C CA . LEU A 1 95 ? -16.453 -8.639 -16.613 1.00 88.12 95 LEU A CA 1
ATOM 768 C C . LEU A 1 95 ? -17.196 -8.274 -15.328 1.00 88.12 95 LEU A C 1
ATOM 770 O O . LEU A 1 95 ? -17.900 -9.108 -14.763 1.00 88.12 95 LEU A O 1
ATOM 774 N N . ARG A 1 96 ? -17.111 -7.006 -14.909 1.00 87.50 96 ARG A N 1
ATOM 775 C CA . ARG A 1 96 ? -17.828 -6.506 -13.729 1.00 87.50 96 ARG A CA 1
ATOM 776 C C . ARG A 1 96 ? -19.346 -6.665 -13.865 1.00 87.50 96 ARG A C 1
ATOM 778 O O . ARG A 1 96 ? -19.998 -7.031 -12.898 1.00 87.50 96 ARG A O 1
ATOM 785 N N . LYS A 1 97 ? -19.909 -6.473 -15.062 1.00 89.81 97 LYS A N 1
ATOM 786 C CA . LYS A 1 97 ? -21.342 -6.686 -15.339 1.00 89.81 97 LYS A CA 1
ATOM 787 C C . LYS A 1 97 ? -21.797 -8.141 -15.199 1.00 89.81 97 LYS A C 1
ATOM 789 O O . LYS A 1 97 ? -22.980 -8.364 -14.969 1.00 89.81 97 LYS A O 1
ATOM 794 N N . VAL A 1 98 ? -20.898 -9.118 -15.350 1.00 92.25 98 VAL A N 1
ATOM 795 C CA . VAL A 1 98 ? -21.237 -10.541 -15.167 1.00 92.25 98 VAL A CA 1
ATOM 796 C C . VAL A 1 98 ? -21.469 -10.847 -13.691 1.00 92.25 98 VAL A C 1
ATOM 798 O O . VAL A 1 98 ? -22.409 -11.562 -13.354 1.00 92.25 98 VAL A O 1
ATOM 801 N N . ASN A 1 99 ? -20.624 -10.304 -12.813 1.00 87.25 99 ASN A N 1
ATOM 802 C CA . ASN A 1 99 ? -20.761 -10.470 -11.373 1.00 87.25 99 ASN A CA 1
ATOM 803 C C . ASN A 1 99 ? -20.152 -9.278 -10.624 1.00 87.25 99 ASN A C 1
ATOM 805 O O . ASN A 1 99 ? -18.976 -9.281 -10.274 1.00 87.25 99 ASN A O 1
ATOM 809 N N . GLU A 1 100 ? -20.964 -8.259 -10.354 1.00 87.25 100 GLU A N 1
ATOM 810 C CA . GLU A 1 100 ? -20.499 -7.040 -9.686 1.00 87.25 100 GLU A CA 1
ATOM 811 C C . GLU A 1 100 ? -20.066 -7.298 -8.235 1.00 87.25 100 GLU A C 1
ATOM 813 O O . GLU A 1 100 ? -19.111 -6.688 -7.746 1.00 87.25 100 GLU A O 1
ATOM 818 N N . GLN A 1 101 ? -20.736 -8.235 -7.559 1.00 84.38 101 GLN A N 1
ATOM 819 C CA . GLN A 1 101 ? -20.466 -8.584 -6.164 1.00 84.38 101 GLN A CA 1
ATOM 820 C C . GLN A 1 101 ? -19.092 -9.239 -5.994 1.00 84.38 101 GLN A C 1
ATOM 822 O O . GLN A 1 101 ? -18.434 -9.006 -4.987 1.00 84.38 101 GLN A O 1
ATOM 827 N N . ALA A 1 102 ? -18.608 -9.976 -6.999 1.00 85.56 102 ALA A N 1
ATOM 828 C CA . ALA A 1 102 ? -17.276 -10.584 -6.971 1.00 85.56 102 ALA A CA 1
ATOM 829 C C . ALA A 1 102 ? -16.118 -9.571 -7.010 1.00 85.56 102 ALA A C 1
ATOM 831 O O . ALA A 1 102 ? -14.970 -9.959 -6.806 1.00 85.56 102 ALA A O 1
ATOM 832 N N . TYR A 1 103 ? -16.391 -8.293 -7.293 1.00 85.69 103 TYR A N 1
ATOM 833 C CA . TYR A 1 103 ? -15.365 -7.255 -7.450 1.00 85.69 103 TYR A CA 1
ATOM 834 C C . TYR A 1 103 ? -15.631 -6.005 -6.605 1.00 85.69 103 TYR A C 1
ATOM 836 O O . TYR A 1 103 ? -14.989 -4.973 -6.818 1.00 85.69 103 TYR A O 1
ATOM 844 N N . THR A 1 104 ? -16.595 -6.059 -5.685 1.00 86.81 104 THR A N 1
ATOM 845 C CA . THR A 1 104 ? -17.008 -4.901 -4.886 1.00 86.81 104 THR A CA 1
ATOM 846 C C . THR A 1 104 ? -16.794 -5.199 -3.407 1.00 86.81 104 THR A C 1
ATOM 848 O O . THR A 1 104 ? -17.451 -6.102 -2.893 1.00 86.81 104 THR A O 1
ATOM 851 N N . PRO A 1 105 ? -15.914 -4.454 -2.710 1.00 89.38 105 PRO A N 1
ATOM 852 C CA . PRO A 1 105 ? -15.710 -4.661 -1.284 1.00 89.38 105 PRO A CA 1
ATOM 853 C C . PRO A 1 105 ? -16.980 -4.346 -0.494 1.00 89.38 105 PRO A C 1
ATOM 855 O O . PRO A 1 105 ? -17.721 -3.407 -0.813 1.00 89.38 105 PRO A O 1
ATOM 858 N N . THR A 1 106 ? -17.204 -5.120 0.559 1.00 87.25 106 THR A N 1
ATOM 859 C CA . THR A 1 106 ? -18.439 -5.112 1.347 1.00 87.25 106 THR A CA 1
ATOM 860 C C . THR A 1 106 ? -18.297 -4.375 2.678 1.00 87.25 106 THR A C 1
ATOM 862 O O . THR A 1 106 ? -19.207 -3.639 3.066 1.00 87.25 106 THR A O 1
ATOM 865 N N . ILE A 1 107 ? -17.152 -4.513 3.346 1.00 87.31 107 ILE A N 1
ATOM 866 C CA . ILE A 1 107 ? -16.841 -3.971 4.674 1.00 87.31 107 ILE A CA 1
ATOM 867 C C . ILE A 1 107 ? -15.643 -3.020 4.634 1.00 87.31 107 ILE A C 1
ATOM 869 O O . ILE A 1 107 ? -15.686 -1.957 5.263 1.00 87.31 107 ILE A O 1
ATOM 873 N N . ILE A 1 108 ? -14.591 -3.341 3.877 1.00 89.81 108 ILE A N 1
ATOM 874 C CA . ILE A 1 108 ? -13.370 -2.540 3.811 1.00 89.81 108 ILE A CA 1
ATOM 875 C C . ILE A 1 108 ? -12.865 -2.324 2.387 1.00 89.81 108 ILE A C 1
ATOM 877 O O . ILE A 1 108 ? -12.608 -3.242 1.618 1.00 89.81 108 ILE A O 1
ATOM 881 N N . SER A 1 109 ? -12.631 -1.059 2.054 1.00 90.44 109 SER A N 1
ATOM 882 C CA . SER A 1 109 ? -12.007 -0.669 0.795 1.00 90.44 109 SER A CA 1
ATOM 883 C C . SER A 1 109 ? -10.592 -0.166 1.040 1.00 90.44 109 SER A C 1
ATOM 885 O O . SER A 1 109 ? -10.451 0.825 1.737 1.00 90.44 109 SER A O 1
ATOM 887 N N . VAL A 1 110 ? -9.564 -0.751 0.437 1.00 89.94 110 VAL A N 1
ATOM 888 C CA . VAL A 1 110 ? -8.189 -0.238 0.467 1.00 89.94 110 VAL A CA 1
ATOM 889 C C . VAL A 1 110 ? -7.733 0.206 -0.917 1.00 89.94 110 VAL A C 1
ATOM 891 O O . VAL A 1 110 ? -8.197 -0.290 -1.946 1.00 89.94 110 VAL A O 1
ATOM 894 N N . GLY A 1 111 ? -6.815 1.164 -0.936 1.00 87.56 111 GLY A N 1
ATOM 895 C CA . GLY A 1 111 ? -6.271 1.698 -2.168 1.00 87.56 111 GLY A CA 1
ATOM 896 C C . GLY A 1 111 ? -7.243 2.619 -2.911 1.00 87.56 111 GLY A C 1
ATOM 897 O O . GLY A 1 111 ? -8.284 3.039 -2.394 1.00 87.56 111 GLY A O 1
ATOM 898 N N . PRO A 1 112 ? -6.874 3.017 -4.136 1.00 82.38 112 PRO A N 1
ATOM 899 C CA . PRO A 1 112 ? -7.486 4.172 -4.772 1.00 82.38 112 PRO A CA 1
ATOM 900 C C . PRO A 1 112 ? -8.657 3.846 -5.708 1.00 82.38 112 PRO A C 1
ATOM 902 O O . PRO A 1 112 ? -9.380 4.762 -6.094 1.00 82.38 112 PRO A O 1
ATOM 905 N N . PHE A 1 113 ? -8.868 2.583 -6.097 1.00 77.38 113 PHE A N 1
ATOM 906 C CA . PHE A 1 113 ? -9.861 2.246 -7.129 1.00 77.38 113 PHE A CA 1
ATOM 907 C C . PHE A 1 113 ? -11.303 2.242 -6.644 1.00 77.38 113 PHE A C 1
ATOM 909 O O . PHE A 1 113 ? -12.211 2.543 -7.425 1.00 77.38 113 PHE A O 1
ATOM 916 N N . ASN A 1 114 ? -11.503 1.985 -5.360 1.00 70.81 114 ASN A N 1
ATOM 917 C CA . ASN A 1 114 ? -12.812 1.958 -4.742 1.00 70.81 114 ASN A CA 1
ATOM 918 C C . ASN A 1 114 ? -13.141 3.356 -4.207 1.00 70.81 114 ASN A C 1
ATOM 920 O O . ASN A 1 114 ? -12.697 3.776 -3.133 1.00 70.81 114 ASN A O 1
ATOM 924 N N . ASN A 1 115 ? -13.895 4.122 -4.997 1.00 62.56 115 ASN A N 1
ATOM 925 C CA . ASN A 1 115 ? -14.424 5.412 -4.565 1.00 62.56 115 ASN A CA 1
ATOM 926 C C . ASN A 1 115 ? -15.378 5.193 -3.385 1.00 62.56 115 ASN A C 1
ATOM 928 O O . ASN A 1 115 ? -16.216 4.298 -3.429 1.00 62.56 115 ASN A O 1
ATOM 932 N N . TYR A 1 116 ? -15.219 6.010 -2.339 1.00 55.03 116 TYR A N 1
ATOM 933 C CA . TYR A 1 116 ? -15.977 6.008 -1.083 1.00 55.03 116 TYR A CA 1
ATOM 934 C C . TYR A 1 116 ? -17.417 5.482 -1.227 1.00 55.03 116 TYR A C 1
ATOM 936 O O . TYR A 1 116 ? -18.341 6.224 -1.573 1.00 55.03 116 TYR A O 1
ATOM 944 N N . ASN A 1 117 ? -17.632 4.209 -0.896 1.00 63.19 117 ASN A N 1
ATOM 945 C CA . ASN A 1 117 ? -18.976 3.706 -0.668 1.00 63.19 117 ASN A CA 1
ATOM 946 C C . ASN A 1 117 ? -19.419 4.213 0.713 1.00 63.19 117 ASN A C 1
ATOM 948 O O . ASN A 1 117 ? -18.738 3.999 1.718 1.00 63.19 117 ASN A O 1
ATOM 952 N N . LYS A 1 118 ? -20.553 4.923 0.775 1.00 58.62 118 LYS A N 1
ATOM 953 C CA . LYS A 1 118 ? -21.090 5.486 2.029 1.00 58.62 118 LYS A CA 1
ATOM 954 C C . LYS A 1 118 ? -21.304 4.412 3.102 1.00 58.62 118 LYS A C 1
ATOM 956 O O . LYS A 1 118 ? -21.255 4.744 4.285 1.00 58.62 118 LYS A O 1
ATOM 961 N N . ASN A 1 119 ? -21.474 3.157 2.692 1.00 64.06 119 ASN A N 1
ATOM 962 C CA . ASN A 1 119 ? -21.645 2.014 3.582 1.00 64.06 119 ASN A CA 1
ATOM 963 C C . ASN A 1 119 ? -20.361 1.659 4.360 1.00 64.06 119 ASN A C 1
ATOM 965 O O . ASN A 1 119 ? -20.447 1.047 5.416 1.00 64.06 119 ASN A O 1
ATOM 969 N N . LEU A 1 120 ? -19.183 2.121 3.918 1.00 70.44 120 LEU A N 1
ATOM 970 C CA . LEU A 1 120 ? -17.881 1.791 4.523 1.00 70.44 120 LEU A CA 1
ATOM 971 C C . LEU A 1 120 ? -17.403 2.830 5.556 1.00 70.44 120 LEU A C 1
ATOM 973 O O . LEU A 1 120 ? -16.290 2.746 6.070 1.00 70.44 120 LEU A O 1
ATOM 977 N N . ARG A 1 121 ? -18.235 3.827 5.897 1.00 78.12 121 ARG A N 1
ATOM 978 C CA . ARG A 1 121 ? -17.871 4.920 6.827 1.00 78.12 121 ARG A CA 1
ATOM 979 C C . ARG A 1 121 ? -17.419 4.432 8.198 1.00 78.12 121 ARG A C 1
ATOM 981 O O . ARG A 1 121 ? -16.577 5.077 8.818 1.00 78.12 121 ARG A O 1
ATOM 988 N N . THR A 1 122 ? -18.007 3.346 8.689 1.00 84.31 122 THR A N 1
ATOM 989 C CA . THR A 1 122 ? -17.608 2.743 9.964 1.00 84.31 122 THR A CA 1
ATOM 990 C C . THR A 1 122 ? -16.165 2.266 9.885 1.00 84.31 122 THR A C 1
ATOM 992 O O . THR A 1 122 ? -15.366 2.616 10.749 1.00 84.31 122 THR A O 1
ATOM 995 N N . MET A 1 123 ? -15.799 1.579 8.803 1.00 86.56 123 MET A N 1
ATOM 996 C CA . MET A 1 123 ? -14.458 1.031 8.644 1.00 86.56 123 MET A CA 1
ATOM 997 C C . MET A 1 123 ? -13.398 2.106 8.432 1.00 86.56 123 MET A C 1
ATOM 999 O O . MET A 1 123 ? -12.315 2.030 9.003 1.00 86.56 123 MET A O 1
ATOM 1003 N N . GLU A 1 124 ? -13.738 3.189 7.735 1.00 88.94 124 GLU A N 1
ATOM 1004 C CA . GLU A 1 124 ? -12.856 4.357 7.631 1.00 88.94 124 GLU A CA 1
ATOM 1005 C C . GLU A 1 124 ? -12.532 4.976 9.004 1.00 88.94 124 GLU A C 1
ATOM 1007 O O . GLU A 1 124 ? -11.409 5.428 9.236 1.00 88.94 124 GLU A O 1
ATOM 1012 N N . LYS A 1 125 ? -13.468 4.945 9.967 1.00 89.38 125 LYS A N 1
ATOM 1013 C CA . LYS A 1 125 ? -13.181 5.382 11.347 1.00 89.38 125 LYS A CA 1
ATOM 1014 C C . LYS A 1 125 ? -12.202 4.441 12.051 1.00 89.38 125 LYS A C 1
ATOM 1016 O O . LYS A 1 125 ? -11.323 4.932 12.762 1.00 89.38 125 LYS A O 1
ATOM 1021 N N . PHE A 1 126 ? -12.325 3.127 11.848 1.00 90.00 126 PHE A N 1
ATOM 1022 C CA . PHE A 1 126 ? -11.382 2.151 12.403 1.00 90.00 126 PHE A CA 1
ATOM 1023 C C . PHE A 1 126 ? -9.976 2.344 11.850 1.00 90.00 126 PHE A C 1
ATOM 1025 O O . PHE A 1 126 ? -9.031 2.390 12.630 1.00 90.00 126 PHE A O 1
ATOM 1032 N N . LYS A 1 127 ? -9.825 2.584 10.546 1.00 93.12 127 LYS A N 1
ATOM 1033 C CA . LYS A 1 127 ? -8.510 2.879 9.962 1.00 93.12 127 LYS A CA 1
ATOM 1034 C C . LYS A 1 127 ? -7.851 4.109 10.573 1.00 93.12 127 LYS A C 1
ATOM 1036 O O . LYS A 1 127 ? -6.685 4.065 10.952 1.00 93.12 127 LYS A O 1
ATOM 1041 N N . VAL A 1 128 ? -8.603 5.201 10.740 1.00 92.94 128 VAL A N 1
ATOM 1042 C CA . VAL A 1 128 ? -8.086 6.422 11.383 1.00 92.94 128 VAL A CA 1
ATOM 1043 C C . VAL A 1 128 ? -7.713 6.167 12.846 1.00 92.94 128 VAL A C 1
ATOM 1045 O O . VAL A 1 128 ? -6.722 6.709 13.336 1.00 92.94 128 VAL A O 1
ATOM 1048 N N . ARG A 1 129 ? -8.484 5.344 13.563 1.00 91.75 129 ARG A N 1
ATOM 1049 C CA . ARG A 1 129 ? -8.148 4.916 14.926 1.00 91.75 129 ARG A CA 1
ATOM 1050 C C . ARG A 1 129 ? -6.854 4.099 14.953 1.00 91.75 129 ARG A C 1
ATOM 1052 O O . ARG A 1 129 ? -5.986 4.409 15.765 1.00 91.75 129 ARG A O 1
ATOM 1059 N N . TYR A 1 130 ? -6.715 3.109 14.074 1.00 92.56 130 TYR A N 1
ATOM 1060 C CA . TYR A 1 130 ? -5.537 2.241 13.983 1.00 92.56 130 TYR A CA 1
ATOM 1061 C C . TYR A 1 130 ? -4.295 3.070 13.652 1.00 92.56 130 TYR A C 1
ATOM 1063 O O . TYR A 1 130 ? -3.286 2.959 14.339 1.00 92.56 130 TYR A O 1
ATOM 1071 N N . PHE A 1 131 ? -4.416 4.024 12.725 1.00 94.44 131 PHE A N 1
ATOM 1072 C CA . PHE A 1 131 ? -3.371 5.006 12.442 1.00 94.44 131 PHE A CA 1
ATOM 1073 C C . PHE A 1 131 ? -2.929 5.781 13.692 1.00 94.44 131 PHE A C 1
ATOM 1075 O O . PHE A 1 131 ? -1.738 5.888 13.977 1.00 94.44 131 PHE A O 1
ATOM 1082 N N . LYS A 1 132 ? -3.877 6.312 14.474 1.00 92.81 132 LYS A N 1
ATOM 1083 C CA . LYS A 1 132 ? -3.561 7.041 15.714 1.00 92.81 132 LYS A CA 1
ATOM 1084 C C . LYS A 1 132 ? -2.905 6.142 16.764 1.00 92.81 132 LYS A C 1
ATOM 1086 O O . LYS A 1 132 ? -1.991 6.597 17.449 1.00 92.81 132 LYS A O 1
ATOM 1091 N N . SER A 1 133 ? -3.369 4.900 16.903 1.00 90.19 133 SER A N 1
ATOM 1092 C CA . SER A 1 133 ? -2.799 3.936 17.852 1.00 90.19 133 SER A CA 1
ATOM 1093 C C . SER A 1 133 ? -1.370 3.547 17.457 1.00 90.19 133 SER A C 1
ATOM 1095 O O . SER A 1 133 ? -0.484 3.569 18.313 1.00 90.19 133 SER A O 1
ATOM 1097 N N . PHE A 1 134 ? -1.115 3.336 16.161 1.00 90.88 134 PHE A N 1
ATOM 1098 C CA . PHE A 1 134 ? 0.222 3.112 15.610 1.00 90.88 134 PHE A CA 1
ATOM 1099 C C . PHE A 1 134 ? 1.160 4.284 15.912 1.00 90.88 134 PHE A C 1
ATOM 1101 O O . PHE A 1 134 ? 2.201 4.089 16.525 1.00 90.88 134 PHE A O 1
ATOM 1108 N N . VAL A 1 135 ? 0.767 5.518 15.566 1.00 92.81 135 VAL A N 1
ATOM 1109 C CA . VAL A 1 135 ? 1.565 6.735 15.823 1.00 92.81 135 VAL A CA 1
ATOM 1110 C C . VAL A 1 135 ? 1.906 6.879 17.307 1.00 92.81 135 VAL A C 1
ATOM 1112 O O . VAL A 1 135 ? 3.060 7.127 17.659 1.00 92.81 135 VAL A O 1
ATOM 1115 N N . LYS A 1 136 ? 0.909 6.691 18.182 1.00 90.44 136 LYS A N 1
ATOM 1116 C CA . LYS A 1 136 ? 1.085 6.773 19.637 1.00 90.44 136 LYS A CA 1
ATOM 1117 C C . LYS A 1 136 ? 2.072 5.727 20.143 1.00 90.44 136 LYS A C 1
ATOM 1119 O O . LYS A 1 136 ? 2.883 6.028 21.011 1.00 90.44 136 LYS A O 1
ATOM 1124 N N . TRP A 1 137 ? 1.975 4.503 19.643 1.00 86.56 137 TRP A N 1
ATOM 1125 C CA . TRP A 1 137 ? 2.770 3.396 20.153 1.00 86.56 137 TRP A CA 1
ATOM 1126 C C . TRP A 1 137 ? 4.177 3.336 19.590 1.00 86.56 137 TRP A C 1
ATOM 1128 O O . TRP A 1 137 ? 5.123 3.147 20.346 1.00 86.56 137 TRP A O 1
ATOM 1138 N N . ALA A 1 138 ? 4.317 3.567 18.287 1.00 87.31 138 ALA A N 1
ATOM 1139 C CA . ALA A 1 138 ? 5.612 3.732 17.650 1.00 87.31 138 ALA A CA 1
ATOM 1140 C C . ALA A 1 138 ? 6.359 4.966 18.183 1.00 87.31 138 ALA A C 1
ATOM 1142 O O . ALA A 1 138 ? 7.565 5.085 17.986 1.00 87.31 138 ALA A O 1
ATOM 1143 N N .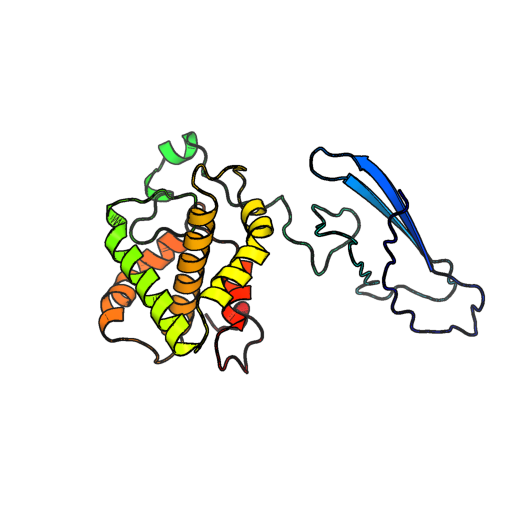 ASN A 1 139 ? 5.655 5.868 18.882 1.00 90.44 139 ASN A N 1
ATOM 1144 C CA . ASN A 1 139 ? 6.188 7.111 19.424 1.00 90.44 139 ASN A CA 1
ATOM 1145 C C . ASN A 1 139 ? 6.872 7.955 18.334 1.00 90.44 139 ASN A C 1
ATOM 1147 O O . ASN A 1 139 ? 7.962 8.497 18.512 1.00 90.44 139 ASN A O 1
ATOM 1151 N N . ILE A 1 140 ? 6.222 8.032 17.172 1.00 89.19 140 ILE A N 1
ATOM 1152 C CA . ILE A 1 140 ? 6.711 8.746 15.990 1.00 89.19 140 ILE A CA 1
ATOM 1153 C C . ILE A 1 140 ? 5.835 9.958 15.695 1.00 89.19 140 ILE A C 1
ATOM 1155 O O . ILE A 1 140 ? 4.643 9.977 15.992 1.00 89.19 140 ILE A O 1
ATOM 1159 N N . ASN A 1 141 ? 6.407 10.967 15.041 1.00 89.62 141 ASN A N 1
ATOM 1160 C CA . ASN A 1 141 ? 5.613 12.051 14.474 1.00 89.62 141 ASN A CA 1
ATOM 1161 C C . ASN A 1 141 ? 4.904 11.551 13.202 1.00 89.62 141 ASN A C 1
ATOM 1163 O O . ASN A 1 141 ? 5.532 10.954 12.327 1.00 89.62 141 ASN A O 1
ATOM 1167 N N . SER A 1 142 ? 3.608 11.843 13.069 1.00 89.81 142 SER A N 1
ATOM 1168 C CA . SER A 1 142 ? 2.846 11.572 11.843 1.00 89.81 142 SER A CA 1
ATOM 1169 C C . SER A 1 142 ? 3.471 12.194 10.585 1.00 89.81 142 SER A C 1
ATOM 1171 O O . SER A 1 142 ? 3.336 11.631 9.501 1.00 89.81 142 SER A O 1
ATOM 1173 N N . GLU A 1 143 ? 4.216 13.296 10.716 1.00 90.69 143 GLU A N 1
ATOM 1174 C CA . GLU A 1 143 ? 4.958 13.911 9.610 1.00 90.69 143 GLU A CA 1
ATOM 1175 C C . GLU A 1 143 ? 6.022 12.976 9.027 1.00 90.69 143 GLU A C 1
ATOM 1177 O O . GLU A 1 143 ? 6.200 12.968 7.812 1.00 90.69 143 GLU A O 1
ATOM 1182 N N . ASN A 1 144 ? 6.654 12.128 9.849 1.00 90.00 144 ASN A N 1
ATOM 1183 C CA . ASN A 1 144 ? 7.650 11.155 9.386 1.00 90.00 144 ASN A CA 1
ATOM 1184 C C . ASN A 1 144 ? 7.011 10.067 8.509 1.00 90.00 144 ASN A C 1
ATOM 1186 O O . ASN A 1 144 ? 7.606 9.599 7.539 1.00 90.00 144 ASN A O 1
ATOM 1190 N N . LEU A 1 145 ? 5.777 9.667 8.828 1.00 92.06 145 LEU A N 1
ATOM 1191 C CA . LEU A 1 145 ? 5.025 8.712 8.012 1.00 92.06 145 LEU A CA 1
ATOM 1192 C C . LEU A 1 145 ? 4.592 9.337 6.689 1.00 92.06 145 LEU A C 1
ATOM 1194 O O . LEU A 1 145 ? 4.687 8.707 5.633 1.00 92.06 145 LEU A O 1
ATOM 1198 N N . VAL A 1 146 ? 4.137 10.591 6.739 1.00 90.88 146 VAL A N 1
ATOM 1199 C CA . VAL A 1 146 ? 3.747 11.345 5.546 1.00 90.88 146 VAL A CA 1
ATOM 1200 C C . VAL A 1 146 ? 4.950 11.566 4.632 1.00 90.88 146 VAL A C 1
ATOM 1202 O O . VAL A 1 146 ? 4.825 11.338 3.430 1.00 90.88 146 VAL A O 1
ATOM 1205 N N . SER A 1 147 ? 6.110 11.959 5.168 1.00 89.38 147 SER A N 1
ATOM 1206 C CA . SER A 1 147 ? 7.330 12.147 4.375 1.00 89.38 147 SER A CA 1
ATOM 1207 C C . SER A 1 147 ? 7.791 10.836 3.737 1.00 89.38 147 SER A C 1
ATOM 1209 O O . SER A 1 147 ? 7.969 10.794 2.522 1.00 89.38 147 SER A O 1
ATOM 1211 N N . THR A 1 148 ? 7.852 9.745 4.507 1.00 89.25 148 THR A N 1
ATOM 1212 C CA . THR A 1 148 ? 8.235 8.418 3.992 1.00 89.25 148 THR A CA 1
ATOM 1213 C C . THR A 1 148 ? 7.285 7.935 2.899 1.00 89.25 148 THR A C 1
ATOM 1215 O O . THR A 1 148 ? 7.706 7.377 1.888 1.00 89.25 148 THR A O 1
ATOM 1218 N N . THR A 1 149 ? 5.982 8.170 3.060 1.00 88.25 149 THR A N 1
ATOM 1219 C CA . THR A 1 149 ? 5.001 7.797 2.032 1.00 88.25 149 THR A CA 1
ATOM 1220 C C . THR A 1 149 ? 5.147 8.658 0.782 1.00 88.25 149 THR A C 1
ATOM 1222 O O . THR A 1 149 ? 5.062 8.136 -0.328 1.00 88.25 149 THR A O 1
ATOM 1225 N N . ARG A 1 150 ? 5.414 9.960 0.939 1.00 86.62 150 ARG A N 1
ATOM 1226 C CA . ARG A 1 150 ? 5.663 10.875 -0.185 1.00 86.62 150 ARG A CA 1
ATOM 1227 C C . ARG A 1 150 ? 6.906 10.498 -0.982 1.00 86.62 150 ARG A C 1
ATOM 1229 O O . ARG A 1 150 ? 6.885 10.584 -2.204 1.00 86.62 150 ARG A O 1
ATOM 1236 N N . GLU A 1 151 ? 7.959 10.011 -0.334 1.00 86.75 151 GLU A N 1
ATOM 1237 C CA . GLU A 1 151 ? 9.135 9.474 -1.036 1.00 86.75 151 GLU A CA 1
ATOM 1238 C C . GLU A 1 151 ? 8.776 8.294 -1.954 1.00 86.75 151 GLU A C 1
ATOM 1240 O O . GLU A 1 151 ? 9.380 8.114 -3.011 1.00 86.75 151 GLU A O 1
ATOM 1245 N N . MET A 1 152 ? 7.751 7.521 -1.587 1.00 85.00 152 MET A N 1
ATOM 1246 C CA . MET A 1 152 ? 7.245 6.401 -2.374 1.00 85.00 152 MET A CA 1
ATOM 1247 C C . MET A 1 152 ? 6.159 6.788 -3.390 1.00 85.00 152 MET A C 1
ATOM 1249 O O . MET A 1 152 ? 5.759 5.930 -4.172 1.00 85.00 152 MET A O 1
ATOM 1253 N N . GLU A 1 153 ? 5.685 8.038 -3.426 1.00 83.19 153 GLU A N 1
ATOM 1254 C CA . GLU A 1 153 ? 4.530 8.482 -4.232 1.00 83.19 153 GLU A CA 1
ATOM 1255 C C . GLU A 1 153 ? 4.663 8.111 -5.711 1.00 83.19 153 GLU A C 1
ATOM 1257 O O . GLU A 1 153 ? 3.751 7.538 -6.315 1.00 83.19 153 GLU A O 1
ATOM 1262 N N . VAL A 1 154 ? 5.839 8.387 -6.278 1.00 79.44 154 VAL A N 1
ATOM 1263 C CA . VAL A 1 154 ? 6.168 8.056 -7.664 1.00 79.44 154 VAL A CA 1
ATOM 1264 C C . VAL A 1 154 ? 6.041 6.546 -7.864 1.00 79.44 154 VAL A C 1
ATOM 1266 O O . VAL A 1 154 ? 5.266 6.106 -8.708 1.00 79.44 154 VAL A O 1
ATOM 1269 N N . ARG A 1 155 ? 6.706 5.739 -7.027 1.00 80.44 155 ARG A N 1
ATOM 1270 C CA . ARG A 1 155 ? 6.663 4.267 -7.093 1.00 80.44 155 ARG A CA 1
ATOM 1271 C C . ARG A 1 155 ? 5.238 3.722 -6.985 1.00 80.44 155 ARG A C 1
ATOM 1273 O O . ARG A 1 155 ? 4.859 2.859 -7.769 1.00 80.44 155 ARG A O 1
ATOM 1280 N N . ILE A 1 156 ? 4.467 4.224 -6.023 1.00 82.88 156 ILE A N 1
ATOM 1281 C CA . ILE A 1 156 ? 3.069 3.848 -5.791 1.00 82.88 156 ILE A CA 1
ATOM 1282 C C . ILE A 1 156 ? 2.242 4.122 -7.044 1.00 82.88 156 ILE A C 1
ATOM 1284 O O . ILE A 1 156 ? 1.488 3.254 -7.476 1.00 82.88 156 ILE A O 1
ATOM 1288 N N . SER A 1 157 ? 2.418 5.292 -7.659 1.00 79.94 157 SER A N 1
ATOM 1289 C CA . SER A 1 157 ? 1.685 5.680 -8.866 1.00 79.94 157 SER A CA 1
ATOM 1290 C C . SER A 1 157 ? 1.916 4.695 -10.017 1.00 79.94 157 SER A C 1
ATOM 1292 O O . SER A 1 157 ? 0.971 4.342 -10.717 1.00 79.94 157 SER A O 1
ATOM 1294 N N . TYR A 1 158 ? 3.133 4.161 -10.165 1.00 78.19 158 TYR A N 1
ATOM 1295 C CA . TYR A 1 158 ? 3.444 3.167 -11.202 1.00 78.19 158 TYR A CA 1
ATOM 1296 C C . TYR A 1 158 ? 2.863 1.773 -10.957 1.00 78.19 158 TYR A C 1
ATOM 1298 O O . TYR A 1 158 ? 2.767 0.981 -11.900 1.00 78.19 158 TYR A O 1
ATOM 1306 N N . CYS A 1 159 ? 2.441 1.458 -9.731 1.00 81.75 159 CYS A N 1
ATOM 1307 C CA . CYS A 1 159 ? 1.747 0.203 -9.452 1.00 81.75 159 CYS A CA 1
ATOM 1308 C C . CYS A 1 159 ? 0.347 0.160 -10.042 1.00 81.75 159 CYS A C 1
ATOM 1310 O O . CYS A 1 159 ? -0.171 -0.929 -10.271 1.00 81.75 159 CYS A O 1
ATOM 1312 N N . TYR A 1 160 ? -0.266 1.314 -10.287 1.00 81.75 160 TYR A N 1
ATOM 1313 C CA . TYR A 1 160 ? -1.619 1.403 -10.806 1.00 81.75 160 TYR A CA 1
ATOM 1314 C C . TYR A 1 160 ? -1.580 1.603 -12.325 1.00 81.75 160 TYR A C 1
ATOM 1316 O O . TYR A 1 160 ? -0.778 2.365 -12.863 1.00 81.75 160 TYR A O 1
ATOM 1324 N N . ALA A 1 161 ? -2.413 0.865 -13.061 1.00 72.44 161 ALA A N 1
ATOM 1325 C CA . ALA A 1 161 ? -2.444 0.975 -14.523 1.00 72.44 161 ALA A CA 1
ATOM 1326 C C . ALA A 1 161 ? -3.060 2.291 -15.024 1.00 72.44 161 ALA A C 1
ATOM 1328 O O . ALA A 1 161 ? -2.763 2.706 -16.142 1.00 72.44 161 ALA A O 1
ATOM 1329 N N . GLU A 1 162 ? -3.880 2.950 -14.208 1.00 69.06 162 GLU A N 1
ATOM 1330 C CA . GLU A 1 162 ? -4.520 4.222 -14.540 1.00 69.06 162 GLU A CA 1
ATOM 1331 C C . GLU A 1 162 ? -3.622 5.394 -14.116 1.00 69.06 162 GLU A C 1
ATOM 1333 O O . GLU A 1 162 ? -3.401 5.623 -12.929 1.00 69.06 162 GLU A O 1
ATOM 1338 N N . ALA A 1 163 ? -3.111 6.141 -15.105 1.00 52.78 163 ALA A N 1
ATOM 1339 C CA . ALA A 1 163 ? -2.145 7.236 -14.931 1.00 52.78 163 ALA A CA 1
ATOM 1340 C C . ALA A 1 163 ? -2.691 8.454 -14.160 1.00 52.78 163 ALA A C 1
ATOM 1342 O O . ALA A 1 163 ? -1.928 9.296 -13.693 1.00 52.78 163 ALA A O 1
ATOM 1343 N N . SER A 1 164 ? -4.009 8.552 -14.011 1.00 53.56 164 SER A N 1
ATOM 1344 C CA . SER A 1 164 ? -4.666 9.583 -13.221 1.00 53.56 164 SER A CA 1
ATOM 1345 C C . SER A 1 164 ? -5.789 8.941 -12.428 1.00 53.56 164 SER A C 1
ATOM 1347 O O . SER A 1 164 ? -6.925 8.842 -12.892 1.00 53.56 164 SER A O 1
ATOM 1349 N N . LEU A 1 165 ? -5.470 8.519 -11.208 1.00 60.75 165 LEU A N 1
ATOM 1350 C CA . LEU A 1 165 ? -6.462 8.448 -10.144 1.00 60.75 165 LEU A CA 1
ATOM 1351 C C . LEU A 1 165 ? -7.094 9.843 -10.116 1.00 60.75 165 LEU A C 1
ATOM 1353 O O . LEU A 1 165 ? -6.411 10.791 -9.750 1.00 60.75 165 LEU A O 1
ATOM 1357 N N . GLY A 1 166 ? -8.311 10.001 -10.648 1.00 52.78 166 GLY A N 1
ATOM 1358 C CA . GLY A 1 166 ? -8.957 11.291 -10.957 1.00 52.78 166 GLY A CA 1
ATOM 1359 C C . GLY A 1 166 ? -9.321 12.148 -9.736 1.00 52.78 166 GLY A C 1
ATOM 1360 O O . GLY A 1 166 ? -10.331 12.843 -9.740 1.00 52.78 166 GLY A O 1
ATOM 1361 N N . MET A 1 167 ? -8.531 12.045 -8.675 1.00 59.72 167 MET A N 1
ATOM 1362 C CA . MET A 1 167 ? -8.619 12.730 -7.403 1.00 59.72 167 MET A CA 1
ATOM 1363 C C . MET A 1 167 ? -7.409 13.643 -7.220 1.00 59.72 167 MET A C 1
ATOM 1365 O O . MET A 1 167 ? -6.383 13.505 -7.887 1.00 59.72 167 MET A O 1
ATOM 1369 N N . ASP A 1 168 ? -7.533 14.558 -6.261 1.00 71.94 168 ASP A N 1
ATOM 1370 C CA . ASP A 1 168 ? -6.381 15.268 -5.728 1.00 71.94 168 ASP A CA 1
ATOM 1371 C C . ASP A 1 168 ? -5.324 14.251 -5.283 1.00 71.94 168 ASP A C 1
ATOM 1373 O O . ASP A 1 168 ? -5.573 13.371 -4.453 1.00 71.94 168 ASP A O 1
ATOM 1377 N N . ARG A 1 169 ? -4.143 14.393 -5.876 1.00 72.25 169 ARG A N 1
ATOM 1378 C CA . ARG A 1 169 ? -2.955 13.600 -5.607 1.00 72.25 169 ARG A CA 1
ATOM 1379 C C . ARG A 1 169 ? -2.720 13.479 -4.101 1.00 72.25 169 ARG A C 1
ATOM 1381 O O . ARG A 1 169 ? -2.684 12.368 -3.579 1.00 72.25 169 ARG A O 1
ATOM 1388 N N . ASP A 1 170 ? -2.742 14.593 -3.371 1.00 76.44 170 ASP A N 1
ATOM 1389 C CA . ASP A 1 170 ? -2.514 14.585 -1.922 1.00 76.44 170 ASP A CA 1
ATOM 1390 C C . ASP A 1 170 ? -3.537 13.739 -1.139 1.00 76.44 170 ASP A C 1
ATOM 1392 O O . ASP A 1 170 ? -3.213 13.207 -0.074 1.00 76.44 170 ASP A O 1
ATOM 1396 N N . VAL A 1 171 ? -4.767 13.588 -1.640 1.00 79.81 171 VAL A N 1
ATOM 1397 C CA . VAL A 1 171 ? -5.810 12.764 -1.008 1.00 79.81 171 VAL A CA 1
ATOM 1398 C C . VAL A 1 171 ? -5.525 11.276 -1.206 1.00 79.81 171 VAL A C 1
ATOM 1400 O O . VAL A 1 171 ? -5.700 10.484 -0.278 1.00 79.81 171 VAL A O 1
ATOM 1403 N N . VAL A 1 172 ? -5.045 10.892 -2.388 1.00 80.69 172 VAL A N 1
ATOM 1404 C CA . VAL A 1 172 ? -4.787 9.494 -2.747 1.00 80.69 172 VAL A CA 1
ATOM 1405 C C . VAL A 1 172 ? -3.707 8.878 -1.861 1.00 80.69 172 VAL A C 1
ATOM 1407 O O . VAL A 1 172 ? -3.920 7.812 -1.286 1.00 80.69 172 VAL A O 1
ATOM 1410 N N . TRP A 1 173 ? -2.547 9.520 -1.720 1.00 83.44 173 TRP A N 1
ATOM 1411 C CA . TRP A 1 173 ? -1.432 8.922 -0.970 1.00 83.44 173 TRP A CA 1
ATOM 1412 C C . TRP A 1 173 ? -1.711 8.888 0.524 1.00 83.44 173 TRP A C 1
ATOM 1414 O O . TRP A 1 173 ? -1.325 7.935 1.194 1.00 83.44 173 TRP A O 1
ATOM 1424 N N . LYS A 1 174 ? -2.409 9.903 1.051 1.00 88.06 174 LYS A N 1
ATOM 1425 C CA . LYS A 1 174 ? -2.871 9.901 2.445 1.00 88.06 174 LYS A CA 1
ATOM 1426 C C . LYS A 1 174 ? -3.816 8.734 2.703 1.00 88.06 174 LYS A C 1
ATOM 1428 O O . LYS A 1 174 ? -3.703 8.090 3.741 1.00 88.06 174 LYS A O 1
ATOM 1433 N N . ARG A 1 175 ? -4.704 8.432 1.752 1.00 88.38 175 ARG A N 1
ATOM 1434 C CA . ARG A 1 175 ? -5.567 7.251 1.827 1.00 88.38 175 ARG A CA 1
ATOM 1435 C C . ARG A 1 175 ? -4.746 5.962 1.823 1.00 88.38 175 ARG A C 1
ATOM 1437 O O . ARG A 1 175 ? -4.916 5.147 2.718 1.00 88.38 175 ARG A O 1
ATOM 1444 N N . ILE A 1 176 ? -3.790 5.835 0.902 1.00 90.88 176 ILE A N 1
ATOM 1445 C CA . ILE A 1 176 ? -2.883 4.677 0.831 1.00 90.88 176 ILE A CA 1
ATOM 1446 C C . ILE A 1 176 ? -2.085 4.496 2.130 1.00 90.88 176 ILE A C 1
ATOM 1448 O O . ILE A 1 176 ? -1.951 3.371 2.597 1.00 90.88 176 ILE A O 1
ATOM 1452 N N . LEU A 1 177 ? -1.593 5.578 2.738 1.00 93.75 177 LEU A N 1
ATOM 1453 C CA . LEU A 1 177 ? -0.904 5.539 4.029 1.00 93.75 177 LEU A CA 1
ATOM 1454 C C . LEU A 1 177 ? -1.808 4.986 5.137 1.00 93.75 177 LEU A C 1
ATOM 1456 O O . LEU A 1 177 ? -1.413 4.080 5.869 1.00 93.75 177 LEU A O 1
ATOM 1460 N N . VAL A 1 178 ? -3.018 5.533 5.261 1.00 94.69 178 VAL A N 1
ATOM 1461 C CA . VAL A 1 178 ? -3.985 5.105 6.280 1.00 94.69 178 VAL A CA 1
ATOM 1462 C C . VAL A 1 178 ? -4.382 3.642 6.075 1.00 94.69 178 VAL A C 1
ATOM 1464 O O . VAL A 1 178 ? -4.421 2.884 7.042 1.00 94.69 178 VAL A O 1
ATOM 1467 N N . ASP A 1 179 ? -4.615 3.229 4.830 1.00 94.12 179 ASP A N 1
ATOM 1468 C CA . ASP A 1 179 ? -4.954 1.849 4.490 1.00 94.12 179 ASP A CA 1
ATOM 1469 C C . ASP A 1 179 ? -3.789 0.886 4.774 1.00 94.12 179 ASP A C 1
ATOM 1471 O O . ASP A 1 179 ? -3.997 -0.177 5.354 1.00 94.12 179 ASP A O 1
ATOM 1475 N N . ALA A 1 180 ? -2.556 1.264 4.422 1.00 95.12 180 ALA A N 1
ATOM 1476 C CA . ALA A 1 180 ? -1.373 0.447 4.676 1.00 95.12 180 ALA A CA 1
ATOM 1477 C C . ALA A 1 180 ? -1.130 0.254 6.178 1.00 95.12 180 ALA A C 1
ATOM 1479 O O . ALA A 1 180 ? -0.883 -0.867 6.613 1.00 95.12 180 ALA A O 1
ATOM 1480 N N . ILE A 1 181 ? -1.255 1.314 6.985 1.00 94.81 181 ILE A N 1
ATOM 1481 C CA . ILE A 1 181 ? -1.123 1.206 8.446 1.00 94.81 181 ILE A CA 1
ATOM 1482 C C . ILE A 1 181 ? -2.249 0.376 9.049 1.00 94.81 181 ILE A C 1
ATOM 1484 O O . ILE A 1 181 ? -1.996 -0.387 9.976 1.00 94.81 181 ILE A O 1
ATOM 1488 N N . PHE A 1 182 ? -3.472 0.477 8.527 1.00 94.19 182 PHE A N 1
ATOM 1489 C CA . PHE A 1 182 ? -4.553 -0.387 8.982 1.00 94.19 182 PHE A CA 1
ATOM 1490 C C . PHE A 1 182 ? -4.223 -1.868 8.761 1.00 94.19 182 PHE A C 1
ATOM 1492 O O . PHE A 1 182 ? -4.364 -2.646 9.697 1.00 94.19 182 PHE A O 1
ATOM 1499 N N . ILE A 1 183 ? -3.740 -2.246 7.570 1.00 92.94 183 ILE A N 1
ATOM 1500 C CA . ILE A 1 183 ? -3.334 -3.633 7.282 1.00 92.94 183 ILE A CA 1
ATOM 1501 C C . ILE A 1 183 ? -2.189 -4.072 8.207 1.00 92.94 183 ILE A C 1
ATOM 1503 O O . ILE A 1 183 ? -2.233 -5.174 8.745 1.00 92.94 183 ILE A O 1
ATOM 1507 N N . LEU A 1 184 ? -1.190 -3.212 8.436 1.00 91.25 184 LEU A N 1
ATOM 1508 C CA . LEU A 1 184 ? -0.089 -3.507 9.361 1.00 91.25 184 LEU A CA 1
ATOM 1509 C C . LEU A 1 184 ? -0.576 -3.770 10.785 1.00 91.25 184 LEU A C 1
ATOM 1511 O O . LEU A 1 184 ? -0.255 -4.800 11.368 1.00 91.25 184 LEU A O 1
ATOM 1515 N N . GLU A 1 185 ? -1.356 -2.848 11.347 1.00 89.31 185 GLU A N 1
ATOM 1516 C CA . GLU A 1 185 ? -1.907 -2.984 12.696 1.00 89.31 185 GLU A CA 1
ATOM 1517 C C . GLU A 1 185 ? -2.840 -4.194 12.795 1.00 89.31 185 GLU A C 1
ATOM 1519 O O . GLU A 1 185 ? -2.839 -4.867 13.821 1.00 89.31 185 GLU A O 1
ATOM 1524 N N . LEU A 1 186 ? -3.592 -4.509 11.736 1.00 89.25 186 LEU A N 1
ATOM 1525 C CA . LEU A 1 186 ? -4.442 -5.694 11.681 1.00 89.25 186 LEU A CA 1
ATOM 1526 C C . LEU A 1 186 ? -3.624 -6.985 11.833 1.00 89.25 186 LEU A C 1
ATOM 1528 O O . LEU A 1 186 ? -3.958 -7.813 12.677 1.00 89.25 186 LEU A O 1
ATOM 1532 N N . ILE A 1 187 ? -2.538 -7.129 11.066 1.00 85.25 187 ILE A N 1
ATOM 1533 C CA . ILE A 1 187 ? -1.636 -8.293 11.138 1.00 85.25 187 ILE A CA 1
ATOM 1534 C C . ILE A 1 187 ? -1.012 -8.389 12.535 1.00 85.25 187 ILE A C 1
ATOM 1536 O O . ILE A 1 187 ? -1.100 -9.412 13.209 1.00 85.25 187 ILE A O 1
ATOM 1540 N N . ILE A 1 188 ? -0.448 -7.283 13.012 1.00 82.06 188 ILE A N 1
ATOM 1541 C CA . ILE A 1 188 ? 0.304 -7.230 14.266 1.00 82.06 188 ILE A CA 1
ATOM 1542 C C . ILE A 1 188 ? -0.583 -7.496 15.490 1.00 82.06 188 ILE A C 1
ATOM 1544 O O . ILE A 1 188 ? -0.156 -8.172 16.427 1.00 82.06 188 ILE A O 1
ATOM 1548 N N . ARG A 1 189 ? -1.805 -6.951 15.527 1.00 82.94 189 ARG A N 1
ATOM 1549 C CA . ARG A 1 189 ? -2.755 -7.178 16.631 1.00 82.94 189 ARG A CA 1
ATOM 1550 C C . ARG A 1 189 ? -3.348 -8.580 16.619 1.00 82.94 189 ARG A C 1
ATOM 1552 O O . ARG A 1 189 ? -3.838 -9.026 17.655 1.00 82.94 189 ARG A O 1
ATOM 1559 N N . ASN A 1 190 ? -3.346 -9.250 15.469 1.00 76.25 190 ASN A N 1
ATOM 1560 C CA . ASN A 1 190 ? -3.781 -10.635 15.394 1.00 76.25 190 ASN A CA 1
ATOM 1561 C C . ASN A 1 190 ? -2.763 -11.572 16.064 1.00 76.25 190 ASN A C 1
ATOM 1563 O O . ASN A 1 190 ? -3.174 -12.470 16.795 1.00 76.25 190 ASN A O 1
ATOM 1567 N N . ASP A 1 191 ? -1.467 -11.299 15.878 1.00 70.69 191 ASP A N 1
ATOM 1568 C CA . ASP A 1 191 ? -0.354 -12.099 16.416 1.00 70.69 191 ASP A CA 1
ATOM 1569 C C . ASP A 1 191 ? 0.014 -11.759 17.879 1.00 70.69 191 ASP A C 1
ATOM 1571 O O . ASP A 1 191 ? 0.538 -12.587 18.617 1.00 70.69 191 ASP A O 1
ATOM 1575 N N . ASN A 1 192 ? -0.298 -10.546 18.351 1.00 67.06 192 ASN A N 1
ATOM 1576 C CA . ASN A 1 192 ? 0.078 -10.079 19.692 1.00 67.06 192 ASN A CA 1
ATOM 1577 C C . ASN A 1 192 ? -1.118 -9.889 20.642 1.00 67.06 192 ASN A C 1
ATOM 1579 O O . ASN A 1 192 ? -2.261 -9.696 20.233 1.00 67.06 192 ASN A O 1
ATOM 1583 N N . GLU A 1 193 ? -0.848 -9.786 21.948 1.00 64.12 193 GLU A N 1
ATOM 1584 C CA . GLU A 1 193 ? -1.851 -9.479 22.990 1.00 64.12 193 GLU A CA 1
ATOM 1585 C C . GLU A 1 193 ? -2.333 -8.013 22.993 1.00 64.12 193 GLU A C 1
ATOM 1587 O O . GLU A 1 193 ? -2.964 -7.537 23.934 1.00 64.12 193 GLU A O 1
ATOM 1592 N N . ARG A 1 194 ? -2.051 -7.254 21.933 1.00 69.12 194 ARG A N 1
ATOM 1593 C CA . ARG A 1 194 ? -2.236 -5.798 21.885 1.00 69.12 194 ARG A CA 1
ATOM 1594 C C . ARG A 1 194 ? -3.659 -5.360 21.509 1.00 69.12 194 ARG A C 1
ATOM 1596 O O . ARG A 1 194 ? -3.861 -4.254 21.010 1.00 69.12 194 ARG A O 1
ATOM 1603 N N . LYS A 1 195 ? -4.634 -6.238 21.739 1.00 69.56 195 LYS A N 1
ATOM 1604 C CA . LYS A 1 195 ? -6.045 -6.039 21.395 1.00 69.56 195 LYS A CA 1
ATOM 1605 C C . LYS A 1 195 ? -6.661 -4.996 22.326 1.00 69.56 195 LYS A C 1
ATOM 1607 O O . LYS A 1 195 ? -6.569 -5.101 23.547 1.00 69.56 195 LYS A O 1
ATOM 1612 N N . GLU A 1 196 ? -7.289 -3.979 21.751 1.00 70.62 196 GLU A N 1
ATOM 1613 C CA . GLU A 1 196 ? -8.085 -3.004 22.498 1.00 70.62 196 GLU A CA 1
ATOM 1614 C C . GLU A 1 196 ? -9.525 -3.532 22.652 1.00 70.62 196 GLU A C 1
ATOM 1616 O O . GLU A 1 196 ? -10.005 -4.295 21.817 1.00 70.62 196 GLU A O 1
ATOM 1621 N N . SER A 1 197 ? -10.254 -3.124 23.698 1.00 66.19 197 SER A N 1
ATOM 1622 C CA . SER A 1 197 ? -11.604 -3.653 23.992 1.00 66.19 197 SER A CA 1
ATOM 1623 C C . SER A 1 197 ? -12.605 -3.500 22.843 1.00 66.19 197 SER A C 1
ATOM 1625 O O . SER A 1 197 ? -13.489 -4.333 22.667 1.00 66.19 197 SER A O 1
ATOM 1627 N N . ASP A 1 198 ? -12.462 -2.443 22.047 1.00 68.12 198 ASP A N 1
ATOM 1628 C CA . ASP A 1 198 ? -13.368 -2.156 20.933 1.00 68.12 198 ASP A CA 1
ATOM 1629 C C . ASP A 1 198 ? -12.952 -2.847 19.624 1.00 68.12 198 ASP A C 1
ATOM 1631 O O . ASP A 1 198 ? -13.638 -2.694 18.612 1.00 68.12 198 ASP A O 1
ATOM 1635 N N . ASP A 1 199 ? -11.845 -3.598 19.618 1.00 79.00 199 ASP A N 1
ATOM 1636 C CA . ASP A 1 199 ? -11.434 -4.404 18.463 1.00 79.00 199 ASP A CA 1
ATOM 1637 C C . ASP A 1 199 ? -12.378 -5.597 18.244 1.00 79.00 199 ASP A C 1
ATOM 1639 O O . ASP A 1 199 ? -12.314 -6.240 17.203 1.00 79.00 199 ASP A O 1
ATOM 1643 N N . PHE A 1 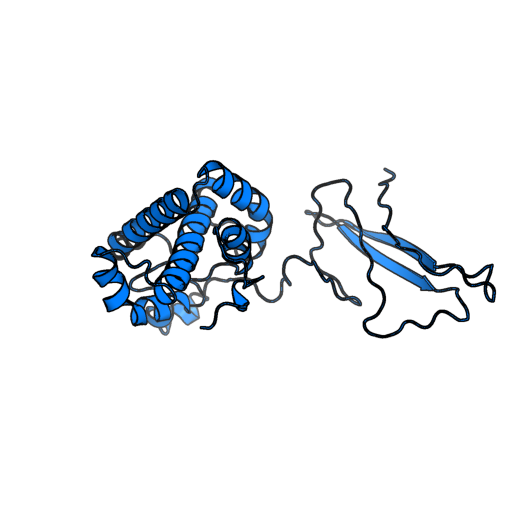200 ? -13.311 -5.868 19.167 1.00 79.00 200 PHE A N 1
ATOM 1644 C CA . PHE A 1 200 ? -14.298 -6.944 19.045 1.00 79.00 200 PHE A CA 1
ATOM 1645 C C . PHE A 1 200 ? -15.066 -6.913 17.714 1.00 79.00 200 PHE A C 1
ATOM 1647 O O . PHE A 1 200 ? -15.234 -7.954 17.089 1.00 79.00 200 PHE A O 1
ATOM 1654 N N . LEU A 1 201 ? -15.472 -5.727 17.239 1.00 80.06 201 LEU A N 1
ATOM 1655 C CA . LEU A 1 201 ? -16.170 -5.598 15.953 1.00 80.06 201 LEU A CA 1
ATOM 1656 C C . LEU A 1 201 ? -15.273 -5.972 14.767 1.00 80.06 201 LEU A C 1
ATOM 1658 O O . LEU A 1 201 ? -15.747 -6.530 13.785 1.00 80.06 201 LEU A O 1
ATOM 1662 N N . ILE A 1 202 ? -13.982 -5.653 14.860 1.00 84.69 202 ILE A N 1
ATOM 1663 C CA . ILE A 1 202 ? -12.995 -6.026 13.852 1.00 84.69 202 ILE A CA 1
ATOM 1664 C C . ILE A 1 202 ? -12.848 -7.550 13.878 1.00 84.69 202 ILE A C 1
ATOM 1666 O O . ILE A 1 202 ? -13.040 -8.180 12.846 1.00 84.69 202 ILE A O 1
ATOM 1670 N N . MET A 1 203 ? -12.658 -8.154 15.055 1.00 81.50 203 MET A N 1
ATOM 1671 C CA . MET A 1 203 ? -12.523 -9.609 15.207 1.00 81.50 203 MET A CA 1
ATOM 1672 C C . MET A 1 203 ? -13.738 -10.394 14.681 1.00 81.50 203 MET A C 1
ATOM 1674 O O . MET A 1 203 ? -13.555 -11.386 13.983 1.00 81.50 203 MET A O 1
ATOM 1678 N N . ASP A 1 204 ? -14.961 -9.930 14.953 1.00 85.62 204 ASP A N 1
ATOM 1679 C CA . ASP A 1 204 ? -16.211 -10.544 14.464 1.00 85.62 204 ASP A CA 1
ATOM 1680 C C . ASP A 1 204 ? -16.345 -10.490 12.929 1.00 85.62 204 ASP A C 1
ATOM 1682 O O . ASP A 1 204 ? -16.997 -11.330 12.314 1.00 85.62 204 ASP A O 1
ATOM 1686 N N . GLN A 1 205 ? -15.687 -9.521 12.286 1.00 87.75 205 GLN A N 1
ATOM 1687 C CA . GLN A 1 205 ? -15.743 -9.298 10.840 1.00 87.75 205 GLN A CA 1
ATOM 1688 C C . GLN A 1 205 ? -14.482 -9.762 10.093 1.00 87.75 205 GLN A C 1
ATOM 1690 O O . GLN A 1 205 ? -14.352 -9.460 8.904 1.00 87.75 205 GLN A O 1
ATOM 1695 N N . MET A 1 206 ? -13.562 -10.489 10.745 1.00 87.44 206 MET A N 1
ATOM 1696 C CA . MET A 1 206 ? -12.275 -10.899 10.155 1.00 87.44 206 MET A CA 1
ATOM 1697 C C . MET A 1 206 ? -12.416 -11.585 8.802 1.00 87.44 206 MET A C 1
ATOM 1699 O O . MET A 1 206 ? -11.738 -11.190 7.857 1.00 87.44 206 MET A O 1
ATOM 1703 N N . ASP A 1 207 ? -13.316 -12.559 8.683 1.00 88.25 207 ASP A N 1
ATOM 1704 C CA . ASP A 1 207 ? -13.477 -13.317 7.440 1.00 88.25 207 ASP A CA 1
ATOM 1705 C C . ASP A 1 207 ? -13.859 -12.397 6.275 1.00 88.25 207 ASP A C 1
ATOM 1707 O O . ASP A 1 207 ? -13.260 -12.442 5.202 1.00 88.25 207 ASP A O 1
ATOM 1711 N N . PHE A 1 208 ? -14.805 -11.487 6.504 1.00 89.12 208 PHE A N 1
ATOM 1712 C CA . PHE A 1 208 ? -15.238 -10.507 5.510 1.00 89.12 208 PHE A CA 1
ATOM 1713 C C . PHE A 1 208 ? -14.149 -9.486 5.172 1.00 89.12 208 PHE A C 1
ATOM 1715 O O . PHE A 1 208 ? -14.004 -9.102 4.012 1.00 89.12 208 PHE A O 1
ATOM 1722 N N . ILE A 1 209 ? -13.360 -9.068 6.165 1.00 90.94 209 ILE A N 1
ATOM 1723 C CA . ILE A 1 209 ? -12.197 -8.201 5.953 1.00 90.94 209 ILE A CA 1
ATOM 1724 C C . ILE A 1 209 ? -11.183 -8.906 5.052 1.00 90.94 209 ILE A C 1
ATOM 1726 O O . ILE A 1 209 ? -10.724 -8.307 4.085 1.00 90.94 209 ILE A O 1
ATOM 1730 N N . ILE A 1 210 ? -10.867 -10.174 5.321 1.00 89.00 210 ILE A N 1
ATOM 1731 C CA . ILE A 1 210 ? -9.943 -10.966 4.502 1.00 89.00 210 ILE A CA 1
ATOM 1732 C C . ILE A 1 210 ? -10.488 -11.116 3.078 1.00 89.00 210 ILE A C 1
ATOM 1734 O O . ILE A 1 210 ? -9.747 -10.868 2.127 1.00 89.00 210 ILE A O 1
ATOM 1738 N N . PHE A 1 211 ? -11.775 -11.449 2.912 1.00 90.06 211 PHE A N 1
ATOM 1739 C CA . PHE A 1 211 ? -12.407 -11.550 1.592 1.00 90.06 211 PHE A CA 1
ATOM 1740 C C . PHE A 1 211 ? -12.290 -10.255 0.791 1.00 90.06 211 PHE A C 1
ATOM 1742 O O . PHE A 1 211 ? -11.939 -10.291 -0.388 1.00 90.06 211 PHE A O 1
ATOM 1749 N N . ASP A 1 212 ? -12.526 -9.112 1.428 1.00 91.44 212 ASP A N 1
ATOM 1750 C CA . ASP A 1 212 ? -12.365 -7.819 0.778 1.00 91.44 212 ASP A CA 1
ATOM 1751 C C . ASP A 1 212 ? -10.894 -7.521 0.449 1.00 91.44 212 ASP A C 1
ATOM 1753 O O . ASP A 1 212 ? -10.605 -6.995 -0.627 1.00 91.44 212 ASP A O 1
ATOM 1757 N N . LEU A 1 213 ? -9.952 -7.843 1.343 1.00 90.56 213 LEU A N 1
ATOM 1758 C CA . LEU A 1 213 ? -8.517 -7.587 1.157 1.00 90.56 213 LEU A CA 1
ATOM 1759 C C . LEU A 1 213 ? -7.884 -8.429 0.041 1.00 90.56 213 LEU A C 1
ATOM 1761 O O . LEU A 1 213 ? -6.818 -8.057 -0.440 1.00 90.56 213 LEU A O 1
ATOM 1765 N N . VAL A 1 214 ? -8.512 -9.525 -0.399 1.00 88.75 214 VAL A N 1
ATOM 1766 C CA . VAL A 1 214 ? -8.038 -10.333 -1.542 1.00 88.75 214 VAL A CA 1
ATOM 1767 C C . VAL A 1 214 ? -8.681 -9.942 -2.879 1.00 88.75 214 VAL A C 1
ATOM 1769 O O . VAL A 1 214 ? -8.298 -10.470 -3.926 1.00 88.75 214 VAL A O 1
ATOM 1772 N N . LEU A 1 215 ? -9.633 -8.999 -2.891 1.00 88.69 215 LEU A N 1
ATOM 1773 C CA . LEU A 1 215 ? -10.249 -8.521 -4.133 1.00 88.69 215 LEU A CA 1
ATOM 1774 C C . LEU A 1 215 ? -9.224 -7.789 -5.007 1.00 88.69 215 LEU A C 1
ATOM 1776 O O . LEU A 1 215 ? -8.513 -6.902 -4.540 1.00 88.69 215 LEU A O 1
ATOM 1780 N N . LEU A 1 216 ? -9.209 -8.091 -6.308 1.00 83.00 216 LEU A N 1
ATOM 1781 C CA . LEU A 1 216 ? -8.213 -7.577 -7.262 1.00 83.00 216 LEU A CA 1
ATOM 1782 C C . LEU A 1 216 ? -8.148 -6.041 -7.349 1.00 83.00 216 LEU A C 1
ATOM 1784 O O . LEU A 1 216 ? -7.068 -5.481 -7.527 1.00 83.00 216 LEU A O 1
ATOM 1788 N N . GLU A 1 217 ? -9.283 -5.350 -7.214 1.00 83.44 217 GLU A N 1
ATOM 1789 C CA . GLU A 1 217 ? -9.334 -3.876 -7.216 1.00 83.44 217 GLU A CA 1
ATOM 1790 C C . GLU A 1 217 ? -9.099 -3.249 -5.840 1.00 83.44 217 GLU A C 1
ATOM 1792 O O . GLU A 1 217 ? -8.998 -2.029 -5.718 1.00 83.44 217 GLU A O 1
ATOM 1797 N N . ASN A 1 218 ? -9.018 -4.076 -4.803 1.00 88.69 218 ASN A N 1
ATOM 1798 C CA . ASN A 1 218 ? -8.892 -3.670 -3.414 1.00 88.69 218 ASN A CA 1
ATOM 1799 C C . ASN A 1 218 ? -7.488 -3.985 -2.892 1.00 88.69 218 ASN A C 1
ATOM 1801 O O . ASN A 1 218 ? -7.324 -4.602 -1.845 1.00 88.69 218 ASN A O 1
ATOM 1805 N N . GLN A 1 219 ? -6.472 -3.618 -3.674 1.00 87.94 219 GLN A N 1
ATOM 1806 C CA . GLN A 1 219 ? -5.077 -3.961 -3.411 1.00 87.94 219 GLN A CA 1
ATOM 1807 C C . GLN A 1 219 ? -4.229 -2.722 -3.148 1.00 87.94 219 GLN A C 1
ATOM 1809 O O . GLN A 1 219 ? -4.465 -1.645 -3.701 1.00 87.94 219 GLN A O 1
ATOM 1814 N N . LEU A 1 220 ? -3.179 -2.923 -2.353 1.00 89.44 220 LEU A N 1
ATOM 1815 C CA . LEU A 1 220 ? -2.085 -1.980 -2.166 1.00 89.44 220 LEU A CA 1
ATOM 1816 C C . LEU A 1 220 ? -0.763 -2.618 -2.598 1.00 89.44 220 LEU A C 1
ATOM 1818 O O . LEU A 1 220 ? -0.582 -3.827 -2.450 1.00 89.44 220 LEU A O 1
ATOM 1822 N N . P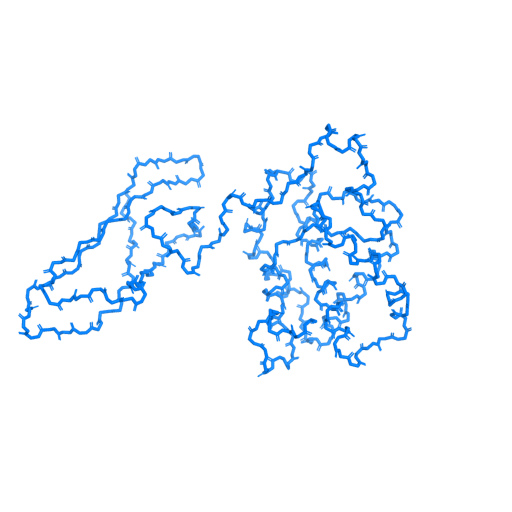RO A 1 221 ? 0.208 -1.827 -3.074 1.00 88.00 221 PRO A N 1
ATOM 1823 C CA . PRO A 1 221 ? 1.548 -2.340 -3.301 1.00 88.00 221 PRO A CA 1
ATOM 1824 C C . PRO A 1 221 ? 2.196 -2.760 -1.976 1.00 88.00 221 PRO A C 1
ATOM 1826 O O . PRO A 1 221 ? 2.350 -1.931 -1.082 1.00 88.00 221 PRO A O 1
ATOM 1829 N N . PHE A 1 222 ? 2.624 -4.020 -1.869 1.00 87.62 222 PHE A N 1
ATOM 1830 C CA . PHE A 1 222 ? 3.165 -4.600 -0.629 1.00 87.62 222 PHE A CA 1
ATOM 1831 C C . PHE A 1 222 ? 4.373 -3.845 -0.047 1.00 87.62 222 PHE A C 1
ATOM 1833 O O . PHE A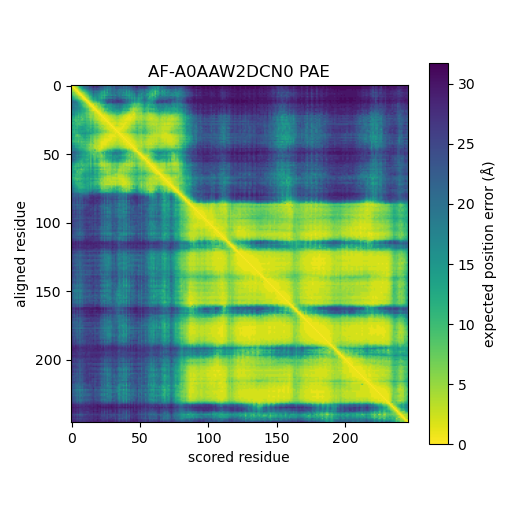 1 222 ? 4.519 -3.753 1.168 1.00 87.62 222 PHE A O 1
ATOM 1840 N N . PHE A 1 223 ? 5.203 -3.218 -0.887 1.00 86.62 223 PHE A N 1
ATOM 1841 C CA . PHE A 1 223 ? 6.350 -2.444 -0.397 1.00 86.62 223 PHE A CA 1
ATOM 1842 C C . PHE A 1 223 ? 5.937 -1.251 0.490 1.00 86.62 223 PHE A C 1
ATOM 1844 O O . PHE A 1 223 ? 6.774 -0.713 1.210 1.00 86.62 223 PHE A O 1
ATOM 1851 N N . VAL A 1 224 ? 4.684 -0.779 0.404 1.00 91.19 224 VAL A N 1
ATOM 1852 C CA . VAL A 1 224 ? 4.195 0.348 1.212 1.00 91.19 224 VAL A CA 1
ATOM 1853 C C . VAL A 1 224 ? 4.092 -0.057 2.685 1.00 91.19 224 VAL A C 1
ATOM 1855 O O . VAL A 1 224 ? 4.803 0.549 3.489 1.00 91.19 224 VAL A O 1
ATOM 1858 N N . PRO A 1 225 ? 3.279 -1.068 3.069 1.00 92.44 225 PRO A N 1
ATOM 1859 C CA . PRO A 1 225 ? 3.282 -1.566 4.439 1.00 92.44 225 PRO A CA 1
ATOM 1860 C C . PRO A 1 225 ? 4.676 -2.060 4.853 1.00 92.44 225 PRO A C 1
ATOM 1862 O O . PRO A 1 225 ? 5.105 -1.761 5.962 1.00 92.44 225 PRO A O 1
ATOM 1865 N N . GLU A 1 226 ? 5.444 -2.683 3.952 1.00 88.69 226 GLU A N 1
ATOM 1866 C CA . GLU A 1 226 ? 6.830 -3.088 4.230 1.00 88.69 226 GLU A CA 1
ATOM 1867 C C . GLU A 1 226 ? 7.730 -1.940 4.681 1.00 88.69 226 GLU A C 1
ATOM 1869 O O . GLU A 1 226 ? 8.406 -2.021 5.708 1.00 88.69 226 GLU A O 1
ATOM 1874 N N . LYS A 1 227 ? 7.708 -0.822 3.956 1.00 88.38 227 LYS A N 1
ATOM 1875 C CA . LYS A 1 227 ? 8.514 0.339 4.322 1.00 88.38 227 LYS A CA 1
ATOM 1876 C C . LYS A 1 227 ? 8.060 0.943 5.650 1.00 88.38 227 LYS A C 1
ATOM 1878 O O . LYS A 1 227 ? 8.911 1.359 6.436 1.00 88.38 227 LYS A O 1
ATOM 1883 N N . LEU A 1 228 ? 6.749 0.991 5.891 1.00 91.75 228 LEU A N 1
ATOM 1884 C CA . LEU A 1 228 ? 6.151 1.571 7.097 1.00 91.75 228 LEU A CA 1
ATOM 1885 C C . LEU A 1 228 ? 6.375 0.708 8.348 1.00 91.75 228 LEU A C 1
ATOM 1887 O O . LEU A 1 228 ? 6.459 1.243 9.451 1.00 91.75 228 LEU A O 1
ATOM 1891 N N . PHE A 1 229 ? 6.546 -0.602 8.189 1.00 88.88 229 PHE A N 1
ATOM 1892 C CA . PHE A 1 229 ? 6.853 -1.520 9.284 1.00 88.88 229 PHE A CA 1
ATOM 1893 C C . PHE A 1 229 ? 8.193 -1.236 9.969 1.00 88.88 229 PHE A C 1
ATOM 1895 O O . PHE A 1 229 ? 8.328 -1.480 11.162 1.00 88.88 229 PHE A O 1
ATOM 1902 N N . ASN A 1 230 ? 9.145 -0.603 9.276 1.00 88.25 230 ASN A N 1
ATOM 1903 C CA . ASN A 1 230 ? 10.414 -0.170 9.879 1.00 88.25 230 ASN A CA 1
ATOM 1904 C C . ASN A 1 230 ? 10.239 0.839 11.030 1.00 88.25 230 ASN A C 1
ATOM 1906 O O . ASN A 1 230 ? 11.177 1.071 11.788 1.00 88.25 230 ASN A O 1
ATOM 1910 N N . PHE A 1 231 ? 9.062 1.460 11.156 1.00 87.94 231 PHE A N 1
ATOM 1911 C CA . PHE A 1 231 ? 8.740 2.336 12.280 1.00 87.94 231 PHE A CA 1
ATOM 1912 C C . PHE A 1 231 ? 8.189 1.590 13.499 1.00 87.94 231 PHE A C 1
ATOM 1914 O O . PHE A 1 231 ? 7.945 2.230 14.517 1.00 87.94 231 PHE A O 1
ATOM 1921 N N . TYR A 1 232 ? 7.963 0.278 13.421 1.00 82.56 232 TYR A N 1
ATOM 1922 C CA . TYR A 1 232 ? 7.411 -0.504 14.520 1.00 82.56 232 TYR A CA 1
ATOM 1923 C C . TYR A 1 232 ? 8.514 -0.831 15.550 1.00 82.56 232 TYR A C 1
ATOM 1925 O O . TYR A 1 232 ? 9.432 -1.595 15.235 1.00 82.56 232 TYR A O 1
ATOM 1933 N N . PRO A 1 233 ? 8.487 -0.267 16.777 1.00 70.75 233 PRO A N 1
ATOM 1934 C CA . PRO A 1 233 ? 9.481 -0.597 17.795 1.00 70.75 233 PRO A CA 1
ATOM 1935 C C . PRO A 1 233 ? 9.418 -2.085 18.173 1.00 70.75 233 PRO A C 1
ATOM 1937 O O . PRO A 1 233 ? 8.345 -2.656 18.304 1.00 70.75 233 PRO A O 1
ATOM 1940 N N . ASN A 1 234 ? 10.575 -2.713 18.391 1.00 60.81 234 ASN A N 1
ATOM 1941 C CA . ASN A 1 234 ? 10.739 -4.101 18.866 1.00 60.81 234 ASN A CA 1
ATOM 1942 C C . ASN A 1 234 ? 10.526 -5.258 17.867 1.00 60.81 234 ASN A C 1
ATOM 1944 O O . ASN A 1 234 ? 10.478 -6.405 18.307 1.00 60.81 234 ASN A O 1
ATOM 1948 N N . CYS A 1 235 ? 10.523 -5.047 16.547 1.00 52.28 235 CYS A N 1
ATOM 1949 C CA . CYS A 1 235 ? 10.809 -6.163 15.625 1.00 52.28 235 CYS A CA 1
ATOM 1950 C C . CYS A 1 235 ? 12.320 -6.424 15.548 1.00 52.28 235 CYS A C 1
ATOM 1952 O O . CYS A 1 235 ? 12.980 -6.150 14.555 1.00 52.28 235 CYS A O 1
ATOM 1954 N N . SER A 1 236 ? 12.890 -6.925 16.646 1.00 43.91 236 SER A N 1
ATOM 1955 C CA . SER A 1 236 ? 14.291 -7.360 16.725 1.00 43.91 236 SER A CA 1
ATOM 1956 C C . SER A 1 236 ? 14.511 -8.798 16.235 1.00 43.91 236 SER A C 1
ATOM 1958 O O . SER A 1 236 ? 15.651 -9.255 16.212 1.00 43.91 236 SER A O 1
ATOM 1960 N N . HIS A 1 237 ? 13.446 -9.514 15.847 1.00 45.03 237 HIS A N 1
ATOM 1961 C CA . HIS A 1 237 ? 13.522 -10.911 15.395 1.00 45.03 237 HIS A CA 1
ATOM 1962 C C . HIS A 1 237 ? 13.067 -11.154 13.948 1.00 45.03 237 HIS A C 1
ATOM 1964 O O . HIS A 1 237 ? 13.506 -12.140 13.365 1.00 45.03 237 HIS A O 1
ATOM 1970 N N . SER A 1 238 ? 12.264 -10.269 13.349 1.00 51.88 238 SER A N 1
ATOM 1971 C CA . SER A 1 238 ? 11.850 -10.364 11.943 1.00 51.88 238 SER A CA 1
ATOM 1972 C C . SER A 1 238 ? 12.388 -9.180 11.145 1.00 51.88 238 SER A C 1
ATOM 1974 O O . SER A 1 238 ? 12.082 -8.022 11.420 1.00 51.88 238 SER A O 1
ATOM 1976 N N . SER A 1 239 ? 13.225 -9.485 10.155 1.00 53.47 239 SER A N 1
ATOM 1977 C CA . SER A 1 239 ? 13.797 -8.508 9.222 1.00 53.47 239 SER A CA 1
ATOM 1978 C C . SER A 1 239 ? 12.791 -8.006 8.182 1.00 53.47 239 SER A C 1
ATOM 1980 O O . SER A 1 239 ? 13.041 -6.991 7.533 1.00 53.47 239 SER A O 1
ATOM 1982 N N . SER A 1 240 ? 11.670 -8.711 8.011 1.00 61.69 240 SER A N 1
ATOM 1983 C CA . SER A 1 240 ? 10.625 -8.413 7.035 1.00 61.69 240 SER A CA 1
ATOM 1984 C C . SER A 1 240 ? 9.232 -8.743 7.582 1.00 61.69 240 SER A C 1
ATOM 1986 O O . SER A 1 240 ? 9.070 -9.613 8.435 1.00 61.69 240 SER A O 1
ATOM 1988 N N . LEU A 1 241 ? 8.199 -8.099 7.026 1.00 61.16 241 LEU A N 1
ATOM 1989 C CA . LEU A 1 241 ? 6.796 -8.499 7.211 1.00 61.16 241 LEU A CA 1
ATOM 1990 C C . LEU A 1 241 ? 6.502 -9.922 6.746 1.00 61.16 241 LEU A C 1
ATOM 1992 O O . LEU A 1 241 ? 5.539 -10.519 7.208 1.00 61.16 241 LEU A O 1
ATOM 1996 N N . ILE A 1 242 ? 7.300 -10.443 5.816 1.00 61.56 242 ILE A N 1
ATOM 1997 C CA . ILE A 1 242 ? 7.154 -11.809 5.308 1.00 61.56 242 ILE A CA 1
ATOM 1998 C C . ILE A 1 242 ? 7.583 -12.829 6.374 1.00 61.56 242 ILE A C 1
ATOM 2000 O O . ILE A 1 242 ? 7.097 -13.954 6.368 1.00 61.56 242 ILE A O 1
ATOM 2004 N N . ASP A 1 243 ? 8.438 -12.423 7.317 1.00 59.09 243 ASP A N 1
ATOM 2005 C CA . ASP A 1 243 ? 8.932 -13.278 8.400 1.00 59.09 243 ASP A CA 1
ATOM 2006 C C . ASP A 1 243 ? 7.944 -13.353 9.585 1.00 59.09 243 ASP A C 1
ATOM 2008 O O . ASP A 1 243 ? 8.231 -13.997 10.594 1.00 59.09 243 ASP A O 1
ATOM 2012 N N . GLN A 1 244 ? 6.796 -12.668 9.503 1.00 55.12 244 GLN A N 1
ATOM 2013 C CA . GLN A 1 244 ? 5.705 -12.826 10.466 1.00 55.12 244 GLN A CA 1
ATOM 2014 C C . GLN A 1 244 ? 5.027 -14.177 10.175 1.00 55.12 244 GLN A C 1
ATOM 2016 O O . GLN A 1 244 ? 4.615 -14.425 9.043 1.00 55.12 244 GLN A O 1
ATOM 2021 N N . ASN A 1 245 ? 4.945 -15.075 11.161 1.00 43.19 245 ASN A N 1
ATOM 2022 C CA . ASN A 1 245 ? 4.255 -16.357 10.983 1.00 43.19 245 ASN A CA 1
ATOM 2023 C C . ASN A 1 245 ? 2.745 -16.090 10.845 1.00 43.19 245 ASN A C 1
ATOM 2025 O O . ASN A 1 245 ? 2.109 -15.695 11.819 1.00 43.19 245 ASN A O 1
ATOM 2029 N N . PHE A 1 246 ? 2.206 -16.272 9.637 1.00 48.41 246 PHE A N 1
ATOM 2030 C CA . PHE A 1 246 ? 0.775 -16.162 9.323 1.00 48.41 246 PHE A CA 1
ATOM 2031 C C . PHE A 1 246 ? 0.016 -17.456 9.624 1.00 48.41 246 PHE A C 1
ATOM 2033 O O . PHE A 1 246 ? 0.568 -18.545 9.334 1.00 48.41 246 PHE A O 1
#